Protein AF-A0A7S0I357-F1 (afdb_monomer)

Foldseek 3Di:
DDDDDDDDDDDDDDPPPPPVVPVVPPPPDDDDPDDDPVNVVVVVVPQDAAEAEFEEALQCQVVQVVVVVVCCVPDPGHYDHDYHNQHQVLRLQLCLADPVPPRHVPHPDGDAPAADAPVSLVSCVVVVHFDFADDDDFFDWFKFAQAPFVLDAQADELLVVLCVQQVVDFAQPDPRSCVRVVPTDGDRDTAAEEEEDDQHNLQQVSLVVSCVRHVPSHDQHHGSDTDTDPRHHYAHHQLSQLVVRVVDHNYMYIHTQVSNVVSVTHTHFYQDPVRDGHGSVRDPSVVVVVVVCVVDPLDDPGRRDDNNNRD

Sequence (311 aa):
GVVVTSENRRLAPSIMRKVATMWCLALFAASATGQTVEERVAALEVNEVRQLHGAGTTNPSKLFWELLGLMTARAKVPVHATYRAVGSSTGQKEFLGATTNGNKALNHFGSGDIPMTKERYDAVAAAGRTMVHVPFAVGGIGVFHSAPVGGATVDLTACVLAKIFSAQITMWDDAEIKALNTGLTLPSLAIKVVHRVKGSSSTAGFTAYMLATCPDSWTLGTGSKITWPDGTNEGQGSDGMSKFIEENEGAIGYIDAGHGHEHGLSEVALLNKDGKYLTTKTADIGAAATVALDQGNLIPTDPAADWSGVN

Organism: NCBI:txid33657

Solvent-accessible surface area (backbone atoms only — not comparable to full-atom values): 18171 Å² total; per-residue (Å²): 140,88,82,90,86,86,81,91,78,91,81,78,91,85,69,75,84,74,58,72,80,65,69,80,72,76,85,80,82,82,87,75,94,82,74,51,72,65,56,58,50,49,63,62,73,65,60,70,65,44,75,42,34,30,25,5,30,39,76,58,37,68,59,48,55,52,51,40,51,52,47,41,74,66,45,96,56,56,49,50,61,50,76,44,63,67,19,12,52,50,11,44,45,26,38,62,33,38,87,91,76,75,33,58,65,73,27,82,39,53,38,50,85,48,58,58,50,59,71,57,49,52,51,39,48,74,69,76,45,89,62,70,64,77,92,84,80,87,84,53,76,28,44,34,34,33,57,84,46,85,85,59,73,48,48,40,45,61,44,59,50,26,23,37,71,60,64,72,47,49,42,52,52,33,71,72,47,39,70,62,31,80,91,57,77,57,48,94,39,60,50,41,41,40,43,70,71,59,36,22,33,70,45,23,53,52,30,43,51,31,43,76,73,21,53,91,49,32,81,64,62,66,37,38,66,68,74,74,58,90,89,57,41,79,14,59,56,46,66,36,38,42,51,51,25,72,77,32,75,27,12,36,34,77,32,39,35,71,54,35,55,72,72,65,50,46,50,41,18,40,50,46,98,87,73,44,70,35,34,71,88,74,44,60,64,66,59,54,50,48,58,55,54,71,70,52,85,48,69,71,90,53,44,64,55,88,48,46,83,40,128

Structure (mmCIF, N/CA/C/O backbone):
data_AF-A0A7S0I357-F1
#
_entry.id   AF-A0A7S0I357-F1
#
loop_
_atom_site.group_PDB
_atom_site.id
_atom_site.type_symbol
_atom_site.label_atom_id
_atom_site.label_alt_id
_atom_site.label_comp_id
_atom_site.label_asym_id
_atom_site.label_entity_id
_atom_site.label_seq_id
_atom_site.pdbx_PDB_ins_code
_atom_site.Cartn_x
_atom_site.Cartn_y
_atom_site.Cartn_z
_atom_site.occupancy
_atom_site.B_iso_or_equiv
_atom_site.auth_seq_id
_atom_site.auth_comp_id
_atom_site.auth_asym_id
_atom_site.auth_atom_id
_atom_site.pdbx_PDB_model_num
ATOM 1 N N . GLY A 1 1 ? 18.231 -8.798 8.452 1.00 29.42 1 GLY A N 1
ATOM 2 C CA . GLY A 1 1 ? 19.597 -9.341 8.628 1.00 29.42 1 GLY A CA 1
ATOM 3 C C . GLY A 1 1 ? 20.377 -8.458 9.588 1.00 29.42 1 GLY A C 1
ATOM 4 O O . GLY A 1 1 ? 20.051 -7.283 9.667 1.00 29.42 1 GLY A O 1
ATOM 5 N N . VAL A 1 2 ? 21.357 -9.003 10.322 1.00 17.67 2 VAL A N 1
ATOM 6 C CA . VAL A 1 2 ? 22.228 -8.280 11.279 1.00 17.67 2 VAL A CA 1
ATOM 7 C C . VAL A 1 2 ? 23.673 -8.306 10.781 1.00 17.67 2 VAL A C 1
ATOM 9 O O . VAL A 1 2 ? 24.141 -9.352 10.339 1.00 17.67 2 VAL A O 1
ATOM 12 N N . VAL A 1 3 ? 24.384 -7.184 10.929 1.00 21.95 3 VAL A N 1
ATOM 13 C CA . VAL A 1 3 ? 25.853 -7.125 10.968 1.00 21.95 3 VAL A CA 1
ATOM 14 C C . VAL A 1 3 ? 26.262 -6.255 12.160 1.00 21.95 3 VAL A C 1
ATOM 16 O O . VAL A 1 3 ? 25.739 -5.161 12.352 1.00 21.95 3 VAL A O 1
ATOM 19 N N . VAL A 1 4 ? 27.170 -6.791 12.975 1.00 20.50 4 VAL A N 1
ATOM 20 C CA . VAL A 1 4 ? 27.777 -6.180 14.166 1.00 20.50 4 VAL A CA 1
ATOM 21 C C . VAL A 1 4 ? 28.864 -5.187 13.745 1.00 20.50 4 VAL A C 1
ATOM 23 O O . VAL A 1 4 ? 29.662 -5.495 12.863 1.00 20.50 4 VAL A O 1
ATOM 26 N N . THR A 1 5 ? 28.957 -4.035 14.413 1.00 23.34 5 THR A N 1
ATOM 27 C CA . THR A 1 5 ? 30.104 -3.117 14.291 1.00 23.34 5 THR A CA 1
ATOM 28 C C . THR A 1 5 ? 30.785 -2.937 15.644 1.00 23.34 5 THR A C 1
ATOM 30 O O . THR A 1 5 ? 30.123 -2.549 16.606 1.00 23.34 5 THR A O 1
ATOM 33 N N . SER A 1 6 ? 32.101 -3.148 15.712 1.00 23.98 6 SER A N 1
ATOM 34 C CA . SER A 1 6 ? 32.932 -2.745 16.852 1.00 23.98 6 SER A CA 1
ATOM 35 C C . SER A 1 6 ? 33.951 -1.671 16.449 1.00 23.98 6 SER A C 1
ATOM 37 O O . SER A 1 6 ? 34.781 -1.892 15.572 1.00 23.98 6 SER A O 1
ATOM 39 N N . GLU A 1 7 ? 33.848 -0.543 17.152 1.00 27.38 7 GLU A N 1
ATOM 40 C CA . GLU A 1 7 ? 34.874 0.426 17.576 1.00 27.38 7 GLU A CA 1
ATOM 41 C C . GLU A 1 7 ? 35.803 1.151 16.576 1.00 27.38 7 GLU A C 1
ATOM 43 O O . GLU A 1 7 ? 36.810 0.649 16.088 1.00 27.38 7 GLU A O 1
ATOM 48 N N . ASN A 1 8 ? 35.505 2.449 16.435 1.00 32.91 8 ASN A N 1
ATOM 49 C CA . ASN A 1 8 ? 36.373 3.613 16.675 1.00 32.91 8 ASN A CA 1
ATOM 50 C C . ASN A 1 8 ? 37.904 3.411 16.737 1.00 32.91 8 ASN A C 1
ATOM 52 O O . ASN A 1 8 ? 38.436 2.913 17.725 1.00 32.91 8 ASN A O 1
ATOM 56 N N . ARG A 1 9 ? 38.618 4.090 15.826 1.00 27.72 9 ARG A N 1
ATOM 57 C CA . ARG A 1 9 ? 39.795 4.919 16.160 1.00 27.72 9 ARG A CA 1
ATOM 58 C C . ARG A 1 9 ? 39.992 6.018 15.111 1.00 27.72 9 ARG A C 1
ATOM 60 O O . ARG A 1 9 ? 40.145 5.753 13.924 1.00 27.72 9 ARG A O 1
ATOM 67 N N . ARG A 1 10 ? 39.976 7.269 15.580 1.00 41.22 10 ARG A N 1
ATOM 68 C CA . ARG A 1 10 ? 40.294 8.482 14.811 1.00 41.22 10 ARG A CA 1
ATOM 69 C C . ARG A 1 10 ? 41.766 8.473 14.384 1.00 41.22 10 ARG A C 1
ATOM 71 O O . ARG A 1 10 ? 42.628 8.179 15.207 1.00 41.22 10 ARG A O 1
ATOM 78 N N . LEU A 1 11 ? 42.050 8.914 13.159 1.00 31.30 11 LEU A N 1
ATOM 79 C CA . LEU A 1 11 ? 43.379 9.370 12.733 1.00 31.30 11 LEU A CA 1
ATOM 80 C C . LEU A 1 11 ? 43.277 10.779 12.123 1.00 31.30 11 LEU A C 1
ATOM 82 O O . LEU A 1 11 ? 42.274 11.136 11.509 1.00 31.30 11 LEU A O 1
ATOM 86 N N . ALA A 1 12 ? 44.297 11.594 12.397 1.00 32.78 12 ALA A N 1
ATOM 87 C CA . ALA A 1 12 ? 44.310 13.051 12.269 1.00 32.78 12 ALA A CA 1
ATOM 88 C C . ALA A 1 12 ? 44.566 13.577 10.829 1.00 32.78 12 ALA A C 1
ATOM 90 O O . ALA A 1 12 ? 45.139 12.859 10.009 1.00 32.78 12 ALA A O 1
ATOM 91 N N . PRO A 1 13 ? 44.219 14.848 10.511 1.00 41.19 13 PRO A N 1
ATOM 92 C CA . PRO A 1 13 ? 44.090 15.345 9.129 1.00 41.19 13 PRO A CA 1
ATOM 93 C C . PRO A 1 13 ? 45.385 15.719 8.376 1.00 41.19 13 PRO A C 1
ATOM 95 O O . PRO A 1 13 ? 45.304 16.322 7.308 1.00 41.19 13 PRO A O 1
ATOM 98 N N . SER A 1 14 ? 46.589 15.422 8.873 1.00 36.94 14 SER A N 1
ATOM 99 C CA . SER A 1 14 ? 47.826 16.035 8.340 1.00 36.94 14 SER A CA 1
ATOM 100 C C . SER A 1 14 ? 48.659 15.187 7.363 1.00 36.94 14 SER A C 1
ATOM 102 O O . SER A 1 14 ? 49.710 15.648 6.924 1.00 36.94 14 SER A O 1
ATOM 104 N N . ILE A 1 15 ? 48.202 14.000 6.940 1.00 41.19 15 ILE A N 1
ATOM 105 C CA . ILE A 1 15 ? 48.975 13.114 6.031 1.00 41.19 15 ILE A CA 1
ATOM 106 C C . ILE A 1 15 ? 48.332 12.957 4.630 1.00 41.19 15 ILE A C 1
ATOM 108 O O . ILE A 1 15 ? 48.955 12.460 3.694 1.00 41.19 15 ILE A O 1
ATOM 112 N N . MET A 1 16 ? 47.124 13.487 4.407 1.00 35.75 16 MET A N 1
ATOM 113 C CA . MET A 1 16 ? 46.345 13.235 3.179 1.00 35.75 16 MET A CA 1
ATOM 114 C C . MET A 1 16 ? 46.688 14.100 1.953 1.00 35.75 16 MET A C 1
ATOM 116 O O . MET A 1 16 ? 46.121 13.885 0.887 1.00 35.75 16 MET A O 1
ATOM 120 N N . ARG A 1 17 ? 47.628 15.052 2.043 1.00 37.75 17 ARG A N 1
ATOM 121 C CA . ARG A 1 17 ? 47.936 15.976 0.925 1.00 37.75 17 ARG A CA 1
ATOM 122 C C . ARG A 1 17 ? 49.183 15.655 0.096 1.00 37.75 17 ARG A C 1
ATOM 124 O O . ARG A 1 17 ? 49.423 16.353 -0.880 1.00 37.75 17 ARG A O 1
ATOM 131 N N . LYS A 1 18 ? 49.964 14.619 0.430 1.00 33.50 18 LYS A N 1
ATOM 132 C CA . LYS A 1 18 ? 51.194 14.276 -0.325 1.00 33.50 18 LYS A CA 1
ATOM 133 C C . LYS A 1 18 ? 51.211 12.893 -0.985 1.00 33.50 18 LYS A C 1
ATOM 135 O O . LYS A 1 18 ? 52.142 12.607 -1.724 1.00 33.50 18 LYS A O 1
ATOM 140 N N . VAL A 1 19 ? 50.176 12.071 -0.800 1.00 34.53 19 VAL A N 1
ATOM 141 C CA . VAL A 1 19 ? 50.079 10.743 -1.448 1.00 34.53 19 VAL A CA 1
ATOM 142 C C . VAL A 1 19 ? 49.156 10.759 -2.678 1.00 34.53 19 VAL A C 1
ATOM 144 O O . VAL A 1 19 ? 49.358 9.983 -3.607 1.00 34.53 19 VAL A O 1
ATOM 147 N N . ALA A 1 20 ? 48.215 11.708 -2.762 1.00 33.28 20 ALA A N 1
ATOM 148 C CA . ALA A 1 20 ? 47.253 11.789 -3.866 1.00 33.28 20 ALA A CA 1
ATOM 149 C C . ALA A 1 20 ? 47.858 12.237 -5.215 1.00 33.28 20 ALA A C 1
ATOM 151 O O . ALA A 1 20 ? 47.302 11.926 -6.262 1.00 33.28 20 ALA A O 1
ATOM 152 N N . THR A 1 21 ? 49.009 12.917 -5.225 1.00 33.72 21 THR A N 1
ATOM 153 C CA . THR A 1 21 ? 49.605 13.437 -6.473 1.00 33.72 21 THR A CA 1
ATOM 154 C C . THR A 1 21 ? 50.612 12.478 -7.120 1.00 33.72 21 THR A C 1
ATOM 156 O O . THR A 1 21 ? 51.005 12.691 -8.260 1.00 33.72 21 THR A O 1
ATOM 159 N N . MET A 1 22 ? 51.019 11.401 -6.435 1.00 30.78 22 MET A N 1
ATOM 160 C CA . MET A 1 22 ? 52.060 10.480 -6.931 1.00 30.78 2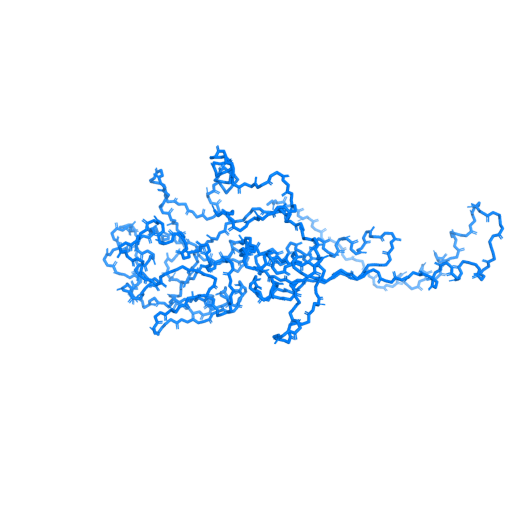2 MET A CA 1
ATOM 161 C C . MET A 1 22 ? 51.535 9.094 -7.335 1.00 30.78 22 MET A C 1
ATOM 163 O O . MET A 1 22 ? 52.292 8.288 -7.865 1.00 30.78 22 MET A O 1
ATOM 167 N N . TRP A 1 23 ? 50.238 8.831 -7.145 1.00 29.03 23 TRP A N 1
ATOM 168 C CA . TRP A 1 23 ? 49.580 7.575 -7.540 1.00 29.03 23 TRP A CA 1
ATOM 169 C C . TRP A 1 23 ? 48.703 7.686 -8.798 1.00 29.03 23 TRP A C 1
ATOM 171 O O . TRP A 1 23 ? 48.109 6.698 -9.211 1.00 29.03 23 TRP A O 1
ATOM 181 N N . CYS A 1 24 ? 48.687 8.846 -9.466 1.00 32.66 24 CYS A N 1
ATOM 182 C CA . CYS A 1 24 ? 48.122 8.981 -10.818 1.00 32.66 24 CYS A CA 1
ATOM 183 C C . CYS A 1 24 ? 49.160 8.811 -11.944 1.00 32.66 24 CYS A C 1
ATOM 185 O O . CYS A 1 24 ? 48.778 8.815 -13.109 1.00 32.66 24 CYS A O 1
ATOM 187 N N . LEU A 1 25 ? 50.453 8.633 -11.634 1.00 35.75 25 LEU A N 1
ATOM 188 C CA . LEU A 1 25 ? 51.513 8.507 -12.652 1.00 35.75 25 LEU A CA 1
ATOM 189 C C . LEU A 1 25 ? 52.187 7.125 -12.735 1.00 35.75 25 LEU A C 1
ATOM 191 O O . LEU A 1 25 ? 53.032 6.927 -13.600 1.00 35.75 25 LEU A O 1
ATOM 195 N N . ALA A 1 26 ? 51.820 6.157 -11.888 1.00 35.94 26 ALA A N 1
ATOM 196 C CA . ALA A 1 26 ? 52.542 4.881 -11.770 1.00 35.94 26 ALA A CA 1
ATOM 197 C C . ALA A 1 26 ? 51.712 3.626 -12.110 1.00 35.94 26 ALA A C 1
ATOM 199 O O . ALA A 1 26 ? 52.021 2.535 -11.646 1.00 35.94 26 ALA A O 1
ATOM 200 N N . LEU A 1 27 ? 50.683 3.757 -12.951 1.00 37.91 27 LEU A N 1
ATOM 201 C CA . LEU A 1 27 ? 50.032 2.618 -13.625 1.00 37.91 27 LEU A CA 1
ATOM 202 C C . LEU A 1 27 ? 49.997 2.819 -15.146 1.00 37.91 27 LEU A C 1
ATOM 204 O O . LEU A 1 27 ? 49.049 2.478 -15.844 1.00 37.91 27 LEU A O 1
ATOM 208 N N . PHE A 1 28 ? 51.094 3.380 -15.649 1.00 43.59 28 PHE A N 1
ATOM 209 C CA . PHE A 1 28 ? 51.441 3.496 -17.061 1.00 43.59 28 PHE A CA 1
ATOM 210 C C . PHE A 1 28 ? 52.766 2.782 -17.315 1.00 43.59 28 PHE A C 1
ATOM 212 O O . PHE A 1 28 ? 53.763 3.383 -17.694 1.00 43.59 28 PHE A O 1
ATOM 219 N N . ALA A 1 29 ? 52.806 1.484 -17.051 1.00 46.12 29 ALA A N 1
ATOM 220 C CA . ALA A 1 29 ? 53.901 0.647 -17.517 1.00 46.12 29 ALA A CA 1
ATOM 221 C C . ALA A 1 29 ? 53.497 -0.823 -17.423 1.00 46.12 29 ALA A C 1
ATOM 223 O O . ALA A 1 29 ? 53.855 -1.495 -16.464 1.00 46.12 29 ALA A O 1
ATOM 224 N N . ALA A 1 30 ? 52.726 -1.305 -18.400 1.00 38.31 30 ALA A N 1
ATOM 225 C CA . ALA A 1 30 ? 53.048 -2.540 -19.121 1.00 38.31 30 ALA A CA 1
ATOM 226 C C . ALA A 1 30 ? 51.947 -2.909 -20.132 1.00 38.31 30 ALA A C 1
ATOM 228 O O . ALA A 1 30 ? 50.778 -3.045 -19.788 1.00 38.31 30 ALA A O 1
ATOM 229 N N . SER A 1 31 ? 52.404 -3.098 -21.373 1.00 45.09 31 SER A N 1
ATOM 230 C CA . SER A 1 31 ? 51.795 -3.820 -22.499 1.00 45.09 31 SER A CA 1
ATOM 231 C C . SER A 1 31 ? 50.466 -3.327 -23.087 1.00 45.09 31 SER A C 1
ATOM 233 O O . SER A 1 31 ? 49.428 -3.960 -22.924 1.00 45.09 31 SER A O 1
ATOM 235 N N . ALA A 1 32 ? 50.557 -2.290 -23.922 1.00 42.72 32 ALA A N 1
ATOM 236 C CA . ALA A 1 32 ? 49.928 -2.273 -25.248 1.00 42.72 32 ALA A CA 1
ATOM 237 C C . ALA A 1 32 ? 50.754 -1.342 -26.155 1.00 42.72 32 ALA A C 1
ATOM 239 O O . ALA A 1 32 ? 50.601 -0.124 -26.145 1.00 42.72 32 ALA A O 1
ATOM 240 N N . THR A 1 33 ? 51.721 -1.910 -26.871 1.00 55.69 33 THR A N 1
ATOM 241 C CA . THR A 1 33 ? 52.518 -1.205 -27.881 1.00 55.69 33 THR A CA 1
ATOM 242 C C . THR A 1 33 ? 51.607 -0.721 -29.006 1.00 55.69 33 THR A C 1
ATOM 244 O O . THR A 1 33 ? 51.065 -1.550 -29.734 1.00 55.69 33 THR A O 1
ATOM 247 N N . GLY A 1 34 ? 51.459 0.598 -29.156 1.00 57.38 34 GLY A N 1
ATOM 248 C CA . GLY A 1 34 ? 50.928 1.197 -30.382 1.00 57.38 34 GLY A CA 1
ATOM 249 C C . GLY A 1 34 ? 49.924 2.333 -30.226 1.00 57.38 34 GLY A C 1
ATOM 250 O O . GLY A 1 34 ? 49.750 3.045 -31.204 1.00 57.38 34 GLY A O 1
ATOM 251 N N . GLN A 1 35 ? 49.301 2.542 -29.058 1.00 57.62 35 GLN A N 1
ATOM 252 C CA . GLN A 1 35 ? 48.275 3.586 -28.952 1.00 57.62 35 GLN A CA 1
ATOM 253 C C . GLN A 1 35 ? 48.829 4.956 -28.553 1.00 57.62 35 GLN A C 1
ATOM 255 O O . GLN A 1 35 ? 49.515 5.072 -27.531 1.00 57.62 35 GLN A O 1
ATOM 260 N N . THR A 1 36 ? 48.517 5.996 -29.330 1.00 79.69 36 THR A N 1
ATOM 261 C CA . THR A 1 36 ? 48.925 7.371 -29.004 1.00 79.69 36 THR A CA 1
ATOM 262 C C . THR A 1 36 ? 48.126 7.920 -27.817 1.00 79.69 36 THR A C 1
ATOM 264 O O . THR A 1 36 ? 47.085 7.385 -27.420 1.00 79.69 36 THR A O 1
ATOM 267 N N . VAL A 1 37 ? 48.616 8.998 -27.195 1.00 68.25 37 VAL A N 1
ATOM 268 C CA . VAL A 1 37 ? 47.866 9.686 -26.132 1.00 68.25 37 VAL A CA 1
ATOM 269 C C . VAL A 1 37 ? 46.533 10.199 -26.681 1.00 68.25 37 VAL A C 1
ATOM 271 O O . VAL A 1 37 ? 45.530 10.093 -25.981 1.00 68.25 37 VAL A O 1
ATOM 274 N N . GLU A 1 38 ? 46.493 10.648 -27.938 1.00 70.38 38 GLU A N 1
ATOM 275 C CA . GLU A 1 38 ? 45.264 11.060 -28.619 1.00 70.38 38 GLU A CA 1
ATOM 276 C C . GLU A 1 38 ? 44.270 9.904 -28.789 1.00 70.38 38 GLU A C 1
ATOM 278 O O . GLU A 1 38 ? 43.085 10.106 -28.564 1.00 70.38 38 GLU A O 1
ATOM 283 N N . GLU A 1 39 ? 44.710 8.680 -29.094 1.00 68.25 39 GLU A N 1
ATOM 284 C CA . GLU A 1 39 ? 43.811 7.516 -29.192 1.00 68.25 39 GLU A CA 1
ATOM 285 C C . GLU A 1 39 ? 43.240 7.100 -27.832 1.00 68.25 39 GLU A C 1
ATOM 287 O O . GLU A 1 39 ? 42.097 6.654 -27.732 1.00 68.25 39 GLU A O 1
ATOM 292 N N . ARG A 1 40 ? 44.011 7.289 -26.756 1.00 63.56 40 ARG A N 1
ATOM 293 C CA . ARG A 1 40 ? 43.552 7.027 -25.383 1.00 63.56 40 ARG A CA 1
ATOM 294 C C . ARG A 1 40 ? 42.618 8.124 -24.874 1.00 63.56 40 ARG A C 1
ATOM 296 O O . ARG A 1 40 ? 41.695 7.818 -24.126 1.00 63.56 40 ARG A O 1
ATOM 303 N N . VAL A 1 41 ? 42.822 9.372 -25.295 1.00 62.31 41 VAL A N 1
ATOM 304 C CA . VAL A 1 41 ? 41.890 10.485 -25.057 1.00 62.31 41 VAL A CA 1
ATOM 305 C C . VAL A 1 41 ? 40.611 10.291 -25.875 1.00 62.31 41 VAL A C 1
ATOM 307 O O . VAL A 1 41 ? 39.533 10.339 -25.296 1.00 62.31 41 VAL A O 1
ATOM 310 N N . ALA A 1 42 ? 40.701 9.920 -27.154 1.00 63.88 42 ALA A N 1
ATOM 311 C CA . ALA A 1 42 ? 39.549 9.599 -27.996 1.00 63.88 42 ALA A CA 1
ATOM 312 C C . ALA A 1 42 ? 38.735 8.414 -27.439 1.00 63.88 42 ALA A C 1
ATOM 314 O O . ALA A 1 42 ? 37.509 8.455 -27.415 1.00 63.88 42 ALA A O 1
ATOM 315 N N . ALA A 1 43 ? 39.390 7.380 -26.898 1.00 58.41 43 ALA A N 1
ATOM 316 C CA . ALA A 1 43 ? 38.711 6.270 -26.221 1.00 58.41 43 ALA A CA 1
ATOM 317 C C . ALA A 1 43 ? 37.980 6.689 -24.926 1.00 58.41 43 ALA A C 1
ATOM 319 O O . ALA A 1 43 ? 37.019 6.033 -24.521 1.00 58.41 43 ALA A O 1
ATOM 320 N N . LEU A 1 44 ? 38.414 7.774 -24.275 1.00 58.62 44 LEU A N 1
ATOM 321 C CA . LEU A 1 44 ? 37.725 8.370 -23.126 1.00 58.62 44 LEU A CA 1
ATOM 322 C C . LEU A 1 44 ? 36.599 9.325 -23.563 1.00 58.62 44 LEU A C 1
ATOM 324 O O . LEU A 1 44 ? 35.564 9.366 -22.899 1.00 58.62 44 LEU A O 1
ATOM 328 N N . GLU A 1 45 ? 36.767 10.032 -24.685 1.00 58.84 45 GLU A N 1
ATOM 329 C CA . GLU A 1 45 ? 35.785 10.952 -25.285 1.00 58.84 45 GLU A CA 1
ATOM 330 C C . GLU A 1 45 ? 34.579 10.233 -25.924 1.00 58.84 45 GLU A C 1
ATOM 332 O O . GLU A 1 45 ? 33.510 10.825 -26.056 1.00 58.84 45 GLU A O 1
ATOM 337 N N . VAL A 1 46 ? 34.704 8.942 -26.260 1.00 55.53 46 VAL A N 1
ATOM 338 C CA . VAL A 1 46 ? 33.647 8.125 -26.903 1.00 55.53 46 VAL A CA 1
ATOM 339 C C . VAL A 1 46 ? 32.727 7.406 -25.896 1.00 55.53 46 VAL A C 1
ATOM 341 O O . VAL A 1 46 ? 31.882 6.595 -26.275 1.00 55.53 46 VAL A O 1
ATOM 344 N N . ASN A 1 47 ? 32.807 7.697 -24.595 1.00 65.94 47 ASN A N 1
ATOM 345 C CA . ASN A 1 47 ? 31.882 7.080 -23.642 1.00 65.94 47 ASN A CA 1
ATOM 346 C C . ASN A 1 47 ? 30.531 7.806 -23.589 1.00 65.94 47 ASN A C 1
ATOM 348 O O . ASN A 1 47 ? 30.254 8.591 -22.682 1.00 65.94 47 ASN A O 1
ATOM 352 N N . GLU A 1 48 ? 29.662 7.497 -24.552 1.00 81.56 48 GLU A N 1
ATOM 353 C CA . GLU A 1 48 ? 28.240 7.831 -24.477 1.00 81.56 48 GLU A CA 1
ATOM 354 C C . GLU A 1 48 ? 27.661 7.324 -23.142 1.00 81.56 48 GLU A C 1
ATOM 356 O O . GLU A 1 48 ? 27.663 6.121 -22.862 1.00 81.56 48 GLU A O 1
ATOM 361 N N . VAL A 1 49 ? 27.175 8.245 -22.303 1.00 87.12 49 VAL A N 1
ATOM 362 C CA . VAL A 1 49 ? 26.567 7.890 -21.016 1.00 87.12 49 VAL A CA 1
ATOM 363 C C . VAL A 1 49 ? 25.264 7.145 -21.274 1.00 87.12 49 VAL A C 1
ATOM 365 O O . VAL A 1 49 ? 24.296 7.713 -21.783 1.00 87.12 49 VAL A O 1
ATOM 368 N N . ARG A 1 50 ? 25.219 5.873 -20.878 1.00 89.62 50 ARG A N 1
ATOM 369 C CA . ARG A 1 50 ? 24.028 5.033 -20.998 1.00 89.62 50 ARG A CA 1
ATOM 370 C C . ARG A 1 50 ? 22.986 5.482 -19.980 1.00 89.62 50 ARG A C 1
ATOM 372 O O . ARG A 1 50 ? 23.209 5.403 -18.774 1.00 89.62 50 ARG A O 1
ATOM 379 N N . GLN A 1 51 ? 21.849 5.956 -20.472 1.00 90.75 51 GLN A N 1
ATOM 380 C CA . GLN A 1 51 ? 20.749 6.428 -19.637 1.00 90.75 51 GLN A CA 1
ATOM 381 C C . GLN A 1 51 ? 19.830 5.265 -19.249 1.00 90.75 51 GLN A C 1
ATOM 383 O O . GLN A 1 51 ? 19.408 4.488 -20.104 1.00 90.75 51 GLN A O 1
ATOM 388 N N . LEU A 1 52 ? 19.466 5.161 -17.971 1.00 91.25 52 LEU A N 1
ATOM 389 C CA . LEU A 1 52 ? 18.496 4.188 -17.466 1.00 91.25 52 LEU A CA 1
ATOM 390 C C . LEU A 1 52 ? 17.508 4.865 -16.513 1.00 91.25 52 LEU A C 1
ATOM 392 O O . LEU A 1 52 ? 17.757 4.981 -15.318 1.00 91.25 52 LEU A O 1
ATOM 396 N N . HIS A 1 53 ? 16.365 5.306 -17.028 1.00 92.12 53 HIS A N 1
ATOM 397 C CA . HIS A 1 53 ? 15.364 6.004 -16.227 1.00 92.12 53 HIS A CA 1
ATOM 398 C C . HIS A 1 53 ? 14.153 5.122 -15.982 1.00 92.12 53 HIS A C 1
ATOM 400 O O . HIS A 1 53 ? 13.618 4.519 -16.911 1.00 92.12 53 HIS A O 1
ATOM 406 N N . GLY A 1 54 ? 13.698 5.077 -14.739 1.00 93.56 54 GLY A N 1
ATOM 407 C CA . GLY A 1 54 ? 12.461 4.412 -14.373 1.00 93.56 54 GLY A CA 1
ATOM 408 C C . GLY A 1 54 ? 11.608 5.241 -13.437 1.00 93.56 54 GLY A C 1
ATOM 409 O O . GLY A 1 54 ? 12.077 6.157 -12.755 1.00 93.56 54 GLY A O 1
ATOM 410 N N . ALA A 1 55 ? 10.332 4.892 -13.378 1.00 93.69 55 ALA A N 1
ATOM 411 C CA . ALA A 1 55 ? 9.430 5.435 -12.380 1.00 93.69 55 ALA A CA 1
ATOM 412 C C . ALA A 1 55 ? 8.319 4.441 -12.055 1.00 93.69 55 ALA A C 1
ATOM 414 O O . ALA A 1 55 ? 7.985 3.570 -12.863 1.00 93.69 55 ALA A O 1
ATOM 415 N N . GLY A 1 56 ? 7.717 4.571 -10.878 1.00 93.19 56 GLY A N 1
ATOM 416 C CA . GLY A 1 56 ? 6.700 3.611 -10.476 1.00 93.19 56 GLY A CA 1
ATOM 417 C C . GLY A 1 56 ? 6.309 3.646 -9.016 1.00 93.19 56 GLY A C 1
ATOM 418 O O . GLY A 1 56 ? 6.329 4.695 -8.364 1.00 93.19 56 GLY A O 1
ATOM 419 N N . THR A 1 57 ? 5.898 2.476 -8.532 1.00 93.38 57 THR A N 1
ATOM 420 C CA . THR A 1 57 ? 5.516 2.253 -7.138 1.00 93.38 57 THR A CA 1
ATOM 421 C C . THR A 1 57 ? 6.607 2.706 -6.162 1.00 93.38 57 THR A C 1
ATOM 423 O O . THR A 1 57 ? 7.806 2.667 -6.441 1.00 93.38 57 THR A O 1
ATOM 426 N N . THR A 1 58 ? 6.177 3.184 -5.002 1.00 92.69 58 THR A N 1
ATOM 427 C CA . THR A 1 58 ? 7.068 3.610 -3.922 1.00 92.69 58 THR A CA 1
ATOM 428 C C . THR A 1 58 ? 7.638 2.422 -3.149 1.00 92.69 58 THR A C 1
ATOM 430 O O . THR A 1 58 ? 8.725 2.559 -2.596 1.00 92.69 58 THR A O 1
ATOM 433 N N . ASN A 1 59 ? 6.978 1.260 -3.185 1.00 90.31 59 ASN A N 1
ATOM 434 C CA . ASN A 1 59 ? 7.357 0.055 -2.447 1.00 90.31 59 ASN A CA 1
ATOM 435 C C . ASN A 1 59 ? 8.840 -0.345 -2.637 1.00 90.31 59 ASN A C 1
ATOM 437 O O . ASN A 1 59 ? 9.608 -0.296 -1.676 1.00 90.31 59 ASN A O 1
ATOM 441 N N . PRO A 1 60 ? 9.322 -0.617 -3.863 1.00 90.56 60 PRO A N 1
ATOM 442 C CA . PRO A 1 60 ? 10.704 -1.008 -4.107 1.00 90.56 60 PRO A CA 1
ATOM 443 C C . PRO A 1 60 ? 11.666 0.183 -4.213 1.00 90.56 60 PRO A C 1
ATOM 445 O O . PRO A 1 60 ? 12.794 -0.011 -4.651 1.00 90.56 60 PRO A O 1
ATOM 448 N N . SER A 1 61 ? 11.259 1.422 -3.903 1.00 91.69 61 SER A N 1
ATOM 449 C CA . SER A 1 61 ? 12.076 2.613 -4.208 1.00 91.69 61 SER A CA 1
ATOM 450 C C . SER A 1 61 ? 13.475 2.560 -3.588 1.00 91.69 61 SER A C 1
ATOM 452 O O . SER A 1 61 ? 14.459 2.741 -4.300 1.00 91.69 61 SER A O 1
ATOM 454 N N . LYS A 1 62 ? 13.570 2.212 -2.301 1.00 89.12 62 LYS A N 1
ATOM 455 C CA . LYS A 1 62 ? 14.838 2.036 -1.580 1.00 89.12 62 LYS A CA 1
ATOM 456 C C . LYS A 1 62 ? 15.708 0.933 -2.192 1.00 89.12 62 LYS A C 1
ATOM 458 O O . LYS A 1 62 ? 16.902 1.137 -2.388 1.00 89.12 62 LYS A O 1
ATOM 463 N N . LEU A 1 63 ? 15.101 -0.199 -2.566 1.00 91.00 63 LEU A N 1
ATOM 464 C CA . LEU A 1 63 ? 15.795 -1.285 -3.264 1.00 91.00 63 LEU A CA 1
ATOM 465 C C . LEU A 1 63 ? 16.319 -0.821 -4.630 1.00 91.00 63 LEU A C 1
ATOM 467 O O . LEU A 1 63 ? 17.474 -1.074 -4.957 1.00 91.00 63 LEU A O 1
ATOM 471 N N . PHE A 1 64 ? 15.505 -0.111 -5.415 1.00 93.50 64 PHE A N 1
ATOM 472 C CA . PHE A 1 64 ? 15.933 0.439 -6.699 1.00 93.50 64 PHE A CA 1
ATOM 473 C C . PHE A 1 64 ? 17.078 1.432 -6.536 1.00 93.50 64 PHE A C 1
ATOM 475 O O . PHE A 1 64 ? 18.042 1.349 -7.285 1.00 93.50 64 PHE A O 1
ATOM 482 N N . TRP A 1 65 ? 17.011 2.359 -5.582 1.00 93.88 65 TRP A N 1
ATOM 483 C CA . TRP A 1 65 ? 18.083 3.335 -5.388 1.00 93.88 65 TRP A CA 1
ATOM 484 C C . TRP A 1 65 ? 19.406 2.669 -5.011 1.00 93.88 65 TRP A C 1
ATOM 486 O O . TRP A 1 65 ? 20.433 3.014 -5.596 1.00 93.88 65 TRP A O 1
ATOM 496 N N . GLU A 1 66 ? 19.376 1.663 -4.135 1.00 94.00 66 GLU A N 1
ATOM 497 C CA . GLU A 1 66 ? 20.565 0.877 -3.796 1.00 94.00 66 GLU A CA 1
ATOM 498 C C . GLU A 1 66 ? 21.096 0.108 -5.017 1.00 94.00 66 GLU A C 1
ATOM 500 O O . GLU A 1 66 ? 22.266 0.229 -5.380 1.00 94.00 66 GLU A O 1
ATOM 505 N N . LEU A 1 67 ? 20.234 -0.636 -5.719 1.00 93.62 67 LEU A N 1
ATOM 506 C CA . LEU A 1 67 ? 20.633 -1.437 -6.880 1.00 93.62 67 LEU A CA 1
ATOM 507 C C . LEU A 1 67 ? 21.166 -0.583 -8.032 1.00 93.62 67 LEU A C 1
ATOM 509 O O . LEU A 1 67 ? 22.177 -0.938 -8.636 1.00 93.62 67 LEU A O 1
ATOM 513 N N . LEU A 1 68 ? 20.515 0.537 -8.346 1.00 94.56 68 LEU A N 1
ATOM 514 C CA . LEU A 1 68 ? 20.951 1.445 -9.408 1.00 94.56 68 LEU A CA 1
ATOM 515 C C . LEU A 1 68 ? 22.236 2.184 -9.016 1.00 94.56 68 LEU A C 1
ATOM 517 O O . LEU A 1 68 ? 23.091 2.403 -9.877 1.00 94.56 68 LEU A O 1
ATOM 521 N N . GLY A 1 69 ? 22.415 2.507 -7.730 1.00 94.38 69 GLY A N 1
ATOM 522 C CA . GLY A 1 69 ? 23.667 3.038 -7.193 1.00 94.38 69 GLY A CA 1
ATOM 523 C C . GLY A 1 69 ? 24.820 2.045 -7.348 1.00 94.38 69 GLY A C 1
ATOM 524 O O . GLY A 1 69 ? 25.859 2.381 -7.921 1.00 94.38 69 GLY A O 1
ATOM 525 N N . LEU A 1 70 ? 24.613 0.792 -6.934 1.00 94.06 70 LEU A N 1
ATOM 526 C CA . LEU A 1 70 ? 25.585 -0.293 -7.097 1.00 94.06 70 LEU A CA 1
ATOM 527 C C . LEU A 1 70 ? 25.883 -0.591 -8.569 1.00 94.06 70 LEU A C 1
ATOM 529 O O . LEU A 1 70 ? 27.044 -0.786 -8.927 1.00 94.06 70 LEU A O 1
ATOM 533 N N . MET A 1 71 ? 24.860 -0.614 -9.426 1.00 92.31 71 MET A N 1
ATOM 534 C CA . MET A 1 71 ? 25.010 -0.806 -10.870 1.00 92.31 71 MET A CA 1
ATOM 535 C C . MET A 1 71 ? 25.875 0.301 -11.469 1.00 92.31 71 MET A C 1
ATOM 537 O O . MET A 1 71 ? 26.846 0.002 -12.157 1.00 92.31 71 MET A O 1
ATOM 541 N N . THR A 1 72 ? 25.562 1.562 -11.167 1.00 92.19 72 THR A N 1
ATOM 542 C CA . THR A 1 72 ? 26.302 2.725 -11.670 1.00 92.19 72 THR A CA 1
ATOM 543 C C . THR A 1 72 ? 27.756 2.703 -11.196 1.00 92.19 72 THR A C 1
ATOM 545 O O . THR A 1 72 ? 28.662 2.922 -11.993 1.00 92.19 72 THR A O 1
ATOM 548 N N . ALA A 1 73 ? 27.999 2.368 -9.926 1.00 91.94 73 ALA A N 1
ATOM 549 C CA . ALA A 1 73 ? 29.346 2.304 -9.358 1.00 91.94 73 ALA A CA 1
ATOM 550 C C . ALA A 1 73 ? 30.194 1.137 -9.900 1.00 91.94 73 ALA A C 1
ATOM 552 O O . ALA A 1 73 ? 31.421 1.218 -9.905 1.00 91.94 73 ALA A O 1
ATOM 553 N N . ARG A 1 74 ? 29.559 0.034 -10.321 1.00 93.06 74 ARG A N 1
ATOM 554 C CA . ARG A 1 74 ? 30.239 -1.183 -10.804 1.00 93.06 74 ARG A CA 1
ATOM 555 C C . ARG A 1 74 ? 30.264 -1.307 -12.326 1.00 93.06 74 ARG A C 1
ATOM 557 O O . ARG A 1 74 ? 30.917 -2.214 -12.847 1.00 93.06 74 ARG A O 1
ATOM 564 N N . ALA A 1 75 ? 29.548 -0.447 -13.042 1.00 89.00 75 ALA A N 1
ATOM 565 C CA . ALA A 1 75 ? 29.520 -0.469 -14.492 1.00 89.00 75 ALA A CA 1
ATOM 566 C C . ALA A 1 75 ? 30.911 -0.144 -15.054 1.00 89.00 75 ALA A C 1
ATOM 568 O O . ALA A 1 75 ? 31.574 0.802 -14.641 1.00 89.00 75 ALA A O 1
ATOM 569 N N . LYS A 1 76 ? 31.349 -0.936 -16.038 1.00 88.25 76 LYS A N 1
ATOM 570 C CA . LYS A 1 76 ? 32.591 -0.678 -16.788 1.00 88.25 76 LYS A CA 1
ATOM 571 C C . LYS A 1 76 ? 32.426 0.409 -17.858 1.00 88.25 76 LYS A C 1
ATOM 573 O O . LYS A 1 76 ? 33.396 0.770 -18.511 1.00 88.25 76 LYS A O 1
ATOM 578 N N . VAL A 1 77 ? 31.198 0.886 -18.048 1.00 87.25 77 VAL A N 1
ATOM 579 C CA . VAL A 1 77 ? 30.814 1.958 -18.969 1.00 87.25 77 VAL A CA 1
ATOM 580 C C . VAL A 1 77 ? 30.061 3.027 -18.179 1.00 87.25 77 VAL A C 1
ATOM 582 O O . VAL A 1 77 ? 29.413 2.675 -17.189 1.00 87.25 77 VAL A O 1
ATOM 585 N N . PRO A 1 78 ? 30.090 4.307 -18.581 1.00 88.00 78 PRO A N 1
ATOM 586 C CA . PRO A 1 78 ? 29.310 5.328 -17.895 1.00 88.00 78 PRO A CA 1
ATOM 587 C C . PRO A 1 78 ? 27.814 5.048 -17.998 1.00 88.00 78 PRO A C 1
ATOM 589 O O . PRO A 1 78 ? 27.248 4.980 -19.090 1.00 88.00 78 PRO A O 1
ATOM 592 N N . VAL A 1 79 ? 27.178 4.888 -16.842 1.00 91.06 79 VAL A N 1
ATOM 593 C CA . VAL A 1 79 ? 25.734 4.700 -16.702 1.00 91.06 79 VAL A CA 1
ATOM 594 C C . VAL A 1 79 ? 25.199 5.841 -15.852 1.00 91.06 79 VAL A C 1
ATOM 596 O O . VAL A 1 79 ? 25.769 6.166 -14.814 1.00 91.06 79 VAL A O 1
ATOM 599 N N . HIS A 1 80 ? 24.094 6.443 -16.274 1.00 90.88 80 HIS A N 1
ATOM 600 C CA . HIS A 1 80 ? 23.302 7.316 -15.423 1.00 90.88 80 HIS A CA 1
ATOM 601 C C . HIS A 1 80 ? 21.922 6.696 -15.247 1.00 90.88 80 HIS A C 1
ATOM 603 O O . HIS A 1 80 ? 21.111 6.663 -16.174 1.00 90.88 80 HIS A O 1
ATOM 609 N N . ALA A 1 81 ? 21.681 6.163 -14.051 1.00 93.19 81 ALA A N 1
ATOM 610 C CA . ALA A 1 81 ? 20.444 5.485 -13.721 1.00 93.19 81 ALA A CA 1
ATOM 611 C C . ALA A 1 81 ? 19.644 6.257 -12.668 1.00 93.19 81 ALA A C 1
ATOM 613 O O . ALA A 1 81 ? 20.196 6.696 -11.660 1.00 93.19 81 ALA A O 1
ATOM 614 N N . THR A 1 82 ? 18.336 6.405 -12.878 1.00 93.62 82 THR A N 1
ATOM 615 C CA . THR A 1 82 ? 17.444 7.082 -11.928 1.00 93.62 82 THR A CA 1
ATOM 616 C C . THR A 1 82 ? 16.134 6.326 -11.754 1.00 93.62 82 THR A C 1
ATOM 618 O O . THR A 1 82 ? 15.624 5.701 -12.685 1.00 93.62 82 THR A O 1
ATOM 621 N N . TYR A 1 83 ? 15.566 6.410 -10.549 1.00 95.44 83 TYR A N 1
ATOM 622 C CA . TYR A 1 83 ? 14.237 5.892 -10.247 1.00 95.44 83 TYR A CA 1
ATOM 623 C C . TYR A 1 83 ? 13.399 6.940 -9.520 1.00 95.44 83 TYR A C 1
ATOM 625 O O . TYR A 1 83 ? 13.797 7.436 -8.463 1.00 95.44 83 TYR A O 1
ATOM 633 N N . ARG A 1 84 ? 12.223 7.263 -10.067 1.00 94.06 84 ARG A N 1
ATOM 634 C CA . ARG A 1 84 ? 11.258 8.178 -9.445 1.00 94.06 84 ARG A CA 1
ATOM 635 C C . ARG A 1 84 ? 10.103 7.413 -8.800 1.00 94.06 84 ARG A C 1
ATOM 637 O O . ARG A 1 84 ? 9.303 6.761 -9.470 1.00 94.06 84 ARG A O 1
ATOM 644 N N . ALA A 1 85 ? 9.968 7.560 -7.489 1.00 93.38 85 ALA A N 1
ATOM 645 C CA . ALA A 1 85 ? 8.915 6.939 -6.693 1.00 93.38 85 ALA A CA 1
ATOM 646 C C . ALA A 1 85 ? 7.612 7.774 -6.746 1.00 93.38 85 ALA A C 1
ATOM 648 O O . ALA A 1 85 ? 7.294 8.540 -5.842 1.00 93.38 85 ALA A O 1
ATOM 649 N N . VAL A 1 86 ? 6.868 7.671 -7.852 1.00 91.00 86 VAL A N 1
ATOM 650 C CA . VAL A 1 86 ? 5.721 8.553 -8.188 1.00 91.00 86 VAL A CA 1
ATOM 651 C C . VAL A 1 86 ? 4.347 7.884 -8.070 1.00 91.00 86 VAL A C 1
ATOM 653 O O . VAL A 1 86 ? 3.317 8.510 -8.348 1.00 91.00 86 VAL A O 1
ATOM 656 N N . GLY A 1 87 ? 4.321 6.619 -7.655 1.00 90.81 87 GLY A N 1
ATOM 657 C CA . GLY A 1 87 ? 3.148 5.754 -7.701 1.00 90.81 87 GLY A CA 1
ATOM 658 C C . GLY A 1 87 ? 3.092 4.957 -9.005 1.00 90.81 87 GLY A C 1
ATOM 659 O O . GLY A 1 87 ? 3.450 5.447 -10.079 1.00 90.81 87 GLY A O 1
ATOM 660 N N . SER A 1 88 ? 2.624 3.714 -8.912 1.00 91.38 88 SER A N 1
ATOM 661 C CA . SER A 1 88 ? 2.627 2.756 -10.024 1.00 91.38 88 SER A CA 1
ATOM 662 C C . SER A 1 88 ? 1.814 3.229 -11.221 1.00 91.38 88 SER A C 1
ATOM 664 O O . SER A 1 88 ? 2.257 3.095 -12.356 1.00 91.38 88 SER A O 1
ATOM 666 N N . SER A 1 89 ? 0.660 3.861 -10.991 1.00 89.31 89 SER A N 1
ATOM 667 C CA . SER A 1 89 ? -0.160 4.392 -12.082 1.00 89.31 89 SER A CA 1
ATOM 668 C C . SER A 1 89 ? 0.559 5.472 -12.883 1.00 89.31 89 SER A C 1
ATOM 670 O O . SER A 1 89 ? 0.406 5.529 -14.100 1.00 89.31 89 SER A O 1
ATOM 672 N N . THR A 1 90 ? 1.328 6.334 -12.215 1.00 88.94 90 THR A N 1
ATOM 673 C CA . THR A 1 90 ? 2.130 7.364 -12.886 1.00 88.94 90 THR A CA 1
ATOM 674 C C . THR A 1 90 ? 3.274 6.713 -13.661 1.00 88.94 90 THR A C 1
ATOM 676 O O . THR A 1 90 ? 3.428 6.995 -14.844 1.00 88.94 90 THR A O 1
ATOM 679 N N . GLY A 1 91 ? 4.009 5.781 -13.043 1.00 90.25 91 GLY A N 1
ATOM 680 C CA . GLY A 1 91 ? 5.114 5.083 -13.707 1.00 90.25 91 GLY A CA 1
ATOM 681 C C . GLY A 1 91 ? 4.679 4.284 -14.935 1.00 90.25 91 GLY A C 1
ATOM 682 O O . GLY A 1 91 ? 5.312 4.379 -15.982 1.00 90.25 91 GLY A O 1
ATOM 683 N N . GLN A 1 92 ? 3.546 3.577 -14.848 1.00 88.56 92 GLN A N 1
ATOM 684 C CA . GLN A 1 92 ? 2.941 2.893 -15.991 1.00 88.56 92 GLN A CA 1
ATOM 685 C C . GLN A 1 92 ? 2.595 3.888 -17.115 1.00 88.56 92 GLN A C 1
ATOM 687 O O . GLN A 1 92 ? 2.962 3.652 -18.260 1.00 88.56 92 GLN A O 1
ATOM 692 N N . LYS A 1 93 ? 1.966 5.036 -16.817 1.00 86.38 93 LYS A N 1
ATOM 693 C CA . LYS A 1 93 ? 1.647 6.068 -17.830 1.00 86.38 93 LYS A CA 1
ATOM 694 C C . LYS A 1 93 ? 2.890 6.657 -18.506 1.00 86.38 93 LYS A C 1
ATOM 696 O O . LYS A 1 93 ? 2.881 6.872 -19.716 1.00 86.38 93 LYS A O 1
ATOM 701 N N . GLU A 1 94 ? 3.939 6.921 -17.737 1.00 88.06 94 GLU A N 1
ATOM 702 C CA . GLU A 1 94 ? 5.200 7.463 -18.252 1.00 88.06 94 GLU A CA 1
ATOM 703 C C . GLU A 1 94 ? 6.013 6.426 -19.045 1.00 88.06 94 GLU A C 1
ATOM 705 O O . GLU A 1 94 ? 6.729 6.804 -19.969 1.00 88.06 94 GLU A O 1
ATOM 710 N N . PHE A 1 95 ? 5.893 5.132 -18.725 1.00 88.56 95 PHE A N 1
ATOM 711 C CA . PHE A 1 95 ? 6.463 4.048 -19.532 1.00 88.56 95 PHE A CA 1
ATOM 712 C C . PHE A 1 95 ? 5.712 3.858 -20.857 1.00 88.56 95 PHE A C 1
ATOM 714 O O . PHE A 1 95 ? 6.335 3.642 -21.902 1.00 88.56 95 PHE A O 1
ATOM 721 N N . LEU A 1 96 ? 4.375 3.945 -20.829 1.00 85.56 96 LEU A N 1
ATOM 722 C CA . LEU A 1 96 ? 3.552 3.844 -22.035 1.00 85.56 96 LEU A CA 1
ATOM 723 C C . LEU A 1 96 ? 3.914 4.932 -23.037 1.00 85.56 96 LEU A C 1
ATOM 725 O O . LEU A 1 96 ? 4.151 4.614 -24.194 1.00 85.56 96 LEU A O 1
ATOM 729 N N . GLY A 1 97 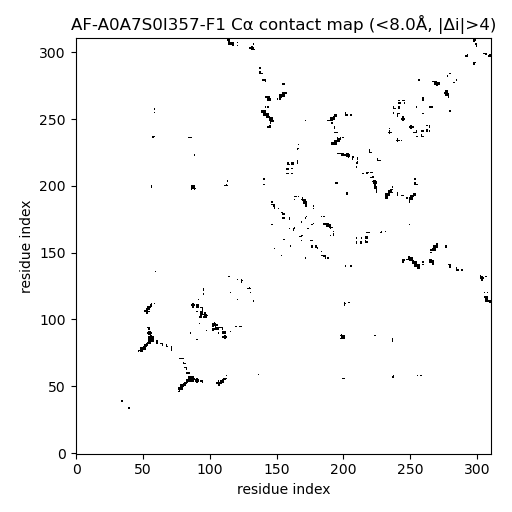? 3.988 6.187 -22.588 1.00 76.56 97 GLY A N 1
ATOM 730 C CA . GLY A 1 97 ? 4.145 7.328 -23.485 1.00 76.56 97 GLY A CA 1
ATOM 731 C C . GLY A 1 97 ? 2.947 7.439 -24.433 1.00 76.56 97 GLY A C 1
ATOM 732 O O . GLY A 1 97 ? 2.846 6.727 -25.423 1.00 76.56 97 GLY A O 1
ATOM 733 N N . ALA A 1 98 ? 2.016 8.341 -24.139 1.00 60.50 98 ALA A N 1
ATOM 734 C CA . ALA A 1 98 ? 0.844 8.562 -24.982 1.00 60.50 98 ALA A CA 1
ATOM 735 C C . ALA A 1 98 ? 0.897 9.981 -25.545 1.00 60.50 98 ALA A C 1
ATOM 737 O O . ALA A 1 98 ? 0.715 10.955 -24.805 1.00 60.50 98 ALA A O 1
ATOM 738 N N . THR A 1 99 ? 1.111 10.084 -26.859 1.00 52.69 99 THR A N 1
ATOM 739 C CA . THR A 1 99 ? 1.137 11.349 -27.613 1.00 52.69 99 THR A CA 1
ATOM 740 C C . THR A 1 99 ? -0.164 12.141 -27.469 1.00 52.69 99 THR A C 1
ATOM 742 O O . THR A 1 99 ? -0.130 13.367 -27.474 1.00 52.69 99 THR A O 1
ATOM 745 N N . THR A 1 100 ? -1.296 11.465 -27.258 1.00 49.62 100 THR A N 1
ATOM 746 C CA . THR A 1 100 ? -2.637 12.069 -27.183 1.00 49.62 100 THR A CA 1
ATOM 747 C C . THR A 1 100 ? -2.980 12.697 -25.831 1.00 49.62 100 THR A C 1
ATOM 749 O O . THR A 1 100 ? -3.891 13.515 -25.761 1.00 49.62 100 THR A O 1
ATOM 752 N N . ASN A 1 101 ? -2.263 12.345 -24.755 1.00 52.72 101 ASN A N 1
ATOM 753 C CA . ASN A 1 101 ? -2.603 12.760 -23.383 1.00 52.72 101 ASN A CA 1
ATOM 754 C C . ASN A 1 101 ? -1.465 13.557 -22.711 1.00 52.72 101 ASN A C 1
ATOM 756 O O . ASN A 1 101 ? -1.464 13.721 -21.493 1.00 52.72 101 ASN A O 1
ATOM 760 N N . GLY A 1 102 ? -0.460 13.992 -23.483 1.00 52.09 102 GLY A N 1
ATOM 761 C CA . GLY A 1 102 ? 0.707 14.735 -22.984 1.00 52.09 102 GLY A CA 1
ATOM 762 C C . GLY A 1 102 ? 1.733 13.897 -22.205 1.00 52.09 102 GLY A C 1
ATOM 763 O O . GLY A 1 102 ? 2.708 14.447 -21.692 1.00 52.09 102 GLY A O 1
ATOM 764 N N . ASN A 1 103 ? 1.556 12.574 -22.128 1.00 58.78 103 ASN A N 1
ATOM 765 C CA . ASN A 1 103 ? 2.496 11.681 -21.453 1.00 58.78 103 ASN A CA 1
ATOM 766 C C . ASN A 1 103 ? 3.715 11.458 -22.354 1.00 58.78 103 ASN A C 1
ATOM 768 O O . ASN A 1 103 ? 3.640 10.717 -23.334 1.00 58.78 103 ASN A O 1
ATOM 772 N N . LYS A 1 104 ? 4.848 12.077 -22.019 1.00 59.38 104 LYS A N 1
ATOM 773 C CA . LYS A 1 104 ? 6.128 11.787 -22.675 1.00 59.38 104 LYS A CA 1
ATOM 774 C C . LYS A 1 104 ? 6.639 10.422 -22.207 1.00 59.38 104 LYS A C 1
ATOM 776 O O . LYS A 1 104 ? 6.565 10.121 -21.017 1.00 59.38 104 LYS A O 1
ATOM 781 N N . ALA A 1 105 ? 7.169 9.618 -23.129 1.00 69.69 105 ALA A N 1
ATOM 782 C CA . ALA A 1 105 ? 7.940 8.429 -22.781 1.00 69.69 105 ALA A CA 1
ATOM 783 C C . ALA A 1 105 ? 9.254 8.882 -22.124 1.00 69.69 105 ALA A C 1
ATOM 785 O O . ALA A 1 105 ? 10.234 9.162 -22.808 1.00 69.69 105 ALA A O 1
ATOM 786 N N . LEU A 1 106 ? 9.234 9.064 -20.802 1.00 68.94 106 LEU A N 1
ATOM 787 C CA . LEU A 1 106 ? 10.385 9.546 -20.026 1.00 68.94 106 LEU A CA 1
ATOM 788 C C . LEU A 1 106 ? 11.197 8.403 -19.413 1.00 68.94 106 LEU A C 1
ATOM 790 O O . LEU A 1 106 ? 12.299 8.633 -18.921 1.00 68.94 106 LEU A O 1
ATOM 794 N N . ASN A 1 107 ? 10.641 7.190 -19.412 1.00 84.19 107 ASN A N 1
ATOM 795 C CA . ASN A 1 107 ? 11.191 6.059 -18.685 1.00 84.19 107 ASN A CA 1
ATOM 796 C C . ASN A 1 107 ? 11.472 4.887 -19.630 1.00 84.19 107 ASN A C 1
ATOM 798 O O . ASN A 1 107 ? 10.636 4.517 -20.453 1.00 84.19 107 ASN A O 1
ATOM 802 N N . HIS A 1 108 ? 12.621 4.252 -19.433 1.00 88.56 108 HIS A N 1
ATOM 803 C CA . HIS A 1 108 ? 12.976 2.969 -20.026 1.00 88.56 108 HIS A CA 1
ATOM 804 C C . HIS A 1 108 ? 12.244 1.804 -19.346 1.00 88.56 108 HIS A C 1
ATOM 806 O O . HIS A 1 108 ? 12.009 0.785 -19.987 1.00 88.56 108 HIS A O 1
ATOM 812 N N . PHE A 1 109 ? 11.848 1.950 -18.074 1.00 90.88 109 PHE A N 1
ATOM 813 C CA . PHE A 1 109 ? 11.057 0.947 -17.356 1.00 90.88 109 PHE A CA 1
ATOM 814 C C . PHE A 1 109 ? 10.006 1.572 -16.430 1.00 90.88 109 PHE A C 1
ATOM 816 O O . PHE A 1 109 ? 10.190 2.656 -15.874 1.00 90.88 109 PHE A O 1
ATOM 823 N N . GLY A 1 110 ? 8.887 0.871 -16.263 1.00 91.06 110 GLY A N 1
ATOM 824 C CA . GLY A 1 110 ? 7.871 1.166 -15.258 1.00 91.06 110 GLY A CA 1
ATOM 825 C C . GLY A 1 110 ? 7.915 0.128 -14.141 1.00 91.06 110 GLY A C 1
ATOM 826 O O . GLY A 1 110 ? 8.237 -1.028 -14.392 1.00 91.06 110 GLY A O 1
ATOM 827 N N . SER A 1 111 ? 7.578 0.526 -12.917 1.00 92.19 111 SER A N 1
ATOM 828 C CA . SER A 1 111 ? 7.446 -0.405 -11.790 1.00 92.19 111 SER A CA 1
ATOM 829 C C . SER A 1 111 ? 6.065 -0.301 -11.140 1.00 92.19 111 SER A C 1
ATOM 831 O O . SER A 1 111 ? 5.544 0.795 -10.903 1.00 92.19 111 SER A O 1
ATOM 833 N N . GLY A 1 112 ? 5.462 -1.446 -10.837 1.00 89.75 112 GLY A N 1
ATOM 834 C CA . GLY A 1 112 ? 4.186 -1.558 -10.143 1.00 89.75 112 GLY A CA 1
ATOM 835 C C . GLY A 1 112 ? 4.106 -2.876 -9.387 1.00 89.75 112 GLY A C 1
ATOM 836 O O . GLY A 1 112 ? 4.659 -3.868 -9.843 1.00 89.75 112 GLY A O 1
ATOM 837 N N . ASP A 1 113 ? 3.398 -2.877 -8.258 1.00 86.56 113 ASP A N 1
ATOM 838 C CA . ASP A 1 113 ? 3.098 -4.110 -7.507 1.00 86.56 113 ASP A CA 1
ATOM 839 C C . ASP A 1 113 ? 1.879 -4.856 -8.086 1.00 86.56 113 ASP A C 1
ATOM 841 O O . ASP A 1 113 ? 1.533 -5.931 -7.623 1.00 86.56 113 ASP A O 1
ATOM 845 N N . ILE A 1 114 ? 1.229 -4.271 -9.100 1.00 80.44 114 ILE A N 1
ATOM 846 C CA . ILE A 1 114 ? 0.228 -4.930 -9.944 1.00 80.44 114 ILE A CA 1
ATOM 847 C C . ILE A 1 114 ? 0.682 -4.809 -11.402 1.00 80.44 114 ILE A C 1
ATOM 849 O O . ILE A 1 114 ? 1.302 -3.787 -11.752 1.00 80.44 114 ILE A O 1
ATOM 853 N N . PRO A 1 115 ? 0.383 -5.804 -12.253 1.00 82.94 115 PRO A N 1
ATOM 854 C CA . PRO A 1 115 ? 0.699 -5.743 -13.674 1.00 82.94 115 PRO A CA 1
ATOM 855 C C . PRO A 1 115 ? 0.004 -4.562 -14.366 1.00 82.94 115 PRO A C 1
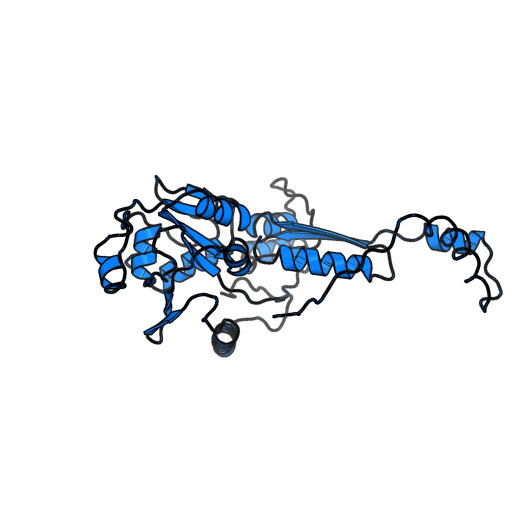ATOM 857 O O . PRO A 1 115 ? -0.845 -3.856 -13.805 1.00 82.94 115 PRO A O 1
ATOM 860 N N . MET A 1 116 ? 0.396 -4.300 -15.611 1.00 85.69 116 MET A N 1
ATOM 861 C CA . MET A 1 116 ? -0.366 -3.388 -16.460 1.00 85.69 116 MET A CA 1
ATOM 862 C C . MET A 1 116 ? -1.758 -3.949 -16.746 1.00 85.69 116 MET A C 1
ATOM 864 O O . MET A 1 116 ? -1.935 -5.155 -16.864 1.00 85.69 116 MET A O 1
ATOM 868 N N . THR A 1 117 ? -2.744 -3.063 -16.904 1.00 87.69 117 THR A N 1
ATOM 869 C CA . THR A 1 117 ? -4.062 -3.479 -17.397 1.00 87.69 117 THR A CA 1
ATOM 870 C C . THR A 1 117 ? -3.964 -3.925 -18.853 1.00 87.69 117 THR A C 1
ATOM 872 O O . THR A 1 117 ? -3.054 -3.499 -19.576 1.00 87.69 117 THR A O 1
ATOM 875 N N . LYS A 1 118 ? -4.931 -4.729 -19.300 1.00 90.19 118 LYS A N 1
ATOM 876 C CA . LYS A 1 118 ? -4.988 -5.215 -20.679 1.00 90.19 118 LYS A CA 1
ATOM 877 C C . LYS A 1 118 ? -4.939 -4.070 -21.690 1.00 90.19 118 LYS A C 1
ATOM 879 O O . LYS A 1 118 ? -4.179 -4.112 -22.649 1.00 90.19 118 LYS A O 1
ATOM 884 N N . GLU A 1 119 ? -5.674 -2.995 -21.426 1.00 89.75 119 GLU A N 1
ATOM 885 C CA . GLU A 1 119 ? -5.725 -1.825 -22.306 1.00 89.75 119 GLU A CA 1
ATOM 886 C C . GLU A 1 119 ? -4.350 -1.160 -22.444 1.00 89.75 119 GLU A C 1
ATOM 888 O O . GLU A 1 119 ? -3.993 -0.664 -23.511 1.00 89.75 119 GLU A O 1
ATOM 893 N N . ARG A 1 120 ? -3.559 -1.143 -21.363 1.00 86.75 120 ARG A N 1
ATOM 894 C CA . ARG A 1 120 ? -2.198 -0.592 -21.375 1.00 86.75 120 ARG A CA 1
ATOM 895 C C . ARG A 1 120 ? -1.237 -1.508 -22.122 1.00 86.75 120 ARG A C 1
ATOM 897 O O . ARG A 1 120 ? -0.420 -1.002 -22.883 1.00 86.75 120 ARG A O 1
ATOM 904 N N . TYR A 1 121 ? -1.348 -2.820 -21.930 1.00 89.12 121 TYR A N 1
ATOM 905 C CA . TYR A 1 121 ? -0.563 -3.804 -22.673 1.00 89.12 121 TYR A CA 1
ATOM 906 C C . TYR A 1 121 ? -0.836 -3.714 -24.183 1.00 89.12 121 TYR A C 1
ATOM 908 O O . TYR A 1 121 ? 0.093 -3.519 -24.969 1.00 89.12 121 TYR A O 1
ATOM 916 N N . ASP A 1 122 ? -2.112 -3.735 -24.576 1.00 90.00 122 ASP A N 1
ATOM 917 C CA . ASP A 1 122 ? -2.537 -3.629 -25.975 1.00 90.00 122 ASP A CA 1
ATOM 918 C C . ASP A 1 122 ? -2.063 -2.304 -26.602 1.00 90.00 122 ASP A C 1
ATOM 920 O O . ASP A 1 122 ? -1.648 -2.276 -27.760 1.00 90.00 122 ASP A O 1
ATOM 924 N N . ALA A 1 123 ? -2.036 -1.208 -25.832 1.00 87.06 123 ALA A N 1
ATOM 925 C CA . ALA A 1 123 ? -1.502 0.073 -26.294 1.00 87.06 123 ALA A CA 1
ATOM 926 C C . ALA A 1 123 ? 0.014 0.041 -26.573 1.00 87.06 123 ALA A C 1
ATOM 928 O O . ALA A 1 123 ? 0.464 0.677 -27.527 1.00 87.06 123 ALA A O 1
ATOM 929 N N . VAL A 1 124 ? 0.810 -0.696 -25.783 1.00 85.62 124 VAL A N 1
ATOM 930 C CA . VAL A 1 124 ? 2.247 -0.898 -26.067 1.00 85.62 124 VAL A CA 1
ATOM 931 C C . VAL A 1 124 ? 2.418 -1.652 -27.383 1.00 85.62 124 VAL A C 1
ATOM 933 O O . VAL A 1 124 ? 3.179 -1.209 -28.246 1.00 85.62 124 VAL A O 1
ATOM 936 N N . ALA A 1 125 ? 1.677 -2.750 -27.550 1.00 86.69 125 ALA A N 1
ATOM 937 C CA . ALA A 1 125 ? 1.733 -3.576 -28.750 1.00 86.69 125 ALA A CA 1
ATOM 938 C C . ALA A 1 125 ? 1.293 -2.794 -30.001 1.00 86.69 125 ALA A C 1
ATOM 940 O O . ALA A 1 125 ? 1.978 -2.821 -31.024 1.00 86.69 125 ALA A O 1
ATOM 941 N N . ALA A 1 126 ? 0.204 -2.023 -29.908 1.00 87.44 126 ALA A N 1
ATOM 942 C CA . ALA A 1 126 ? -0.296 -1.176 -30.992 1.00 87.44 126 ALA A CA 1
ATOM 943 C C . ALA A 1 126 ? 0.694 -0.069 -31.399 1.00 87.44 126 ALA A C 1
ATOM 945 O O . ALA A 1 126 ? 0.712 0.349 -32.555 1.00 87.44 126 ALA A O 1
ATOM 946 N N . ALA A 1 127 ? 1.550 0.379 -30.476 1.00 84.31 127 ALA A N 1
ATOM 947 C CA . ALA A 1 127 ? 2.641 1.310 -30.758 1.00 84.31 127 ALA A CA 1
ATOM 948 C C . ALA A 1 127 ? 3.884 0.634 -31.380 1.00 84.31 127 ALA A C 1
ATOM 950 O O . ALA A 1 127 ? 4.925 1.280 -31.512 1.00 84.31 127 ALA A O 1
ATOM 951 N N . GLY A 1 128 ? 3.811 -0.657 -31.731 1.00 85.69 128 GLY A N 1
ATOM 952 C CA . GLY A 1 128 ? 4.924 -1.423 -32.300 1.00 85.69 128 GLY A CA 1
ATOM 953 C C . GLY A 1 128 ? 6.058 -1.689 -31.307 1.00 85.69 128 GLY A C 1
ATOM 954 O O . GLY A 1 128 ? 7.185 -1.960 -31.719 1.00 85.69 128 GLY A O 1
ATOM 955 N N . ARG A 1 129 ? 5.787 -1.573 -30.001 1.00 86.56 129 ARG A N 1
ATOM 956 C CA . ARG A 1 129 ? 6.758 -1.820 -28.932 1.00 86.56 129 ARG A CA 1
ATOM 957 C C . ARG A 1 129 ? 6.527 -3.201 -28.329 1.00 86.56 129 ARG A C 1
ATOM 959 O O . ARG A 1 129 ? 5.396 -3.662 -28.214 1.00 86.56 129 ARG A O 1
ATOM 966 N N . THR A 1 130 ? 7.605 -3.814 -27.856 1.00 86.12 130 THR A N 1
ATOM 967 C CA . THR A 1 130 ? 7.546 -5.003 -27.000 1.00 86.12 130 THR A CA 1
ATOM 968 C C . THR A 1 130 ? 7.883 -4.584 -25.574 1.00 86.12 130 THR A C 1
ATOM 970 O O . THR A 1 130 ? 8.863 -3.873 -25.344 1.00 86.12 130 THR A O 1
ATOM 973 N N . MET A 1 131 ? 7.067 -5.010 -24.614 1.00 87.38 131 MET A N 1
ATOM 974 C CA . MET A 1 131 ? 7.340 -4.879 -23.184 1.00 87.38 131 MET A CA 1
ATOM 975 C C . MET A 1 131 ? 7.548 -6.271 -22.607 1.00 87.38 131 MET A C 1
ATOM 977 O O . MET A 1 131 ? 6.880 -7.211 -23.021 1.00 87.38 131 MET A O 1
ATOM 981 N N . VAL A 1 132 ? 8.444 -6.369 -21.630 1.00 90.62 132 VAL A N 1
ATOM 982 C CA . VAL A 1 132 ? 8.592 -7.555 -20.792 1.00 90.62 132 VAL A CA 1
ATOM 983 C C . VAL A 1 132 ? 8.223 -7.215 -19.354 1.00 90.62 132 VAL A C 1
ATOM 985 O O . VAL A 1 132 ? 8.576 -6.143 -18.857 1.00 90.62 132 VAL A O 1
ATOM 988 N N . HIS A 1 133 ? 7.528 -8.126 -18.686 1.00 89.50 133 HIS A N 1
ATOM 989 C CA . HIS A 1 133 ? 7.300 -8.082 -17.250 1.00 89.50 133 HIS A CA 1
ATOM 990 C C . HIS A 1 133 ? 8.367 -8.922 -16.549 1.00 89.50 133 HIS A C 1
ATOM 992 O O . HIS A 1 133 ? 8.647 -10.054 -16.940 1.00 89.50 133 HIS A O 1
ATOM 998 N N . VAL A 1 134 ? 8.984 -8.351 -15.516 1.00 90.06 134 VAL A N 1
ATOM 999 C CA . VAL A 1 134 ? 10.054 -9.004 -14.755 1.00 90.06 134 VAL A CA 1
ATOM 1000 C C . VAL A 1 134 ? 9.733 -8.895 -13.265 1.00 90.06 134 VAL A C 1
ATOM 1002 O O . VAL A 1 134 ? 9.953 -7.833 -12.676 1.00 90.06 134 VAL A O 1
ATOM 1005 N N . PRO A 1 135 ? 9.214 -9.962 -12.632 1.00 87.69 135 PRO A N 1
ATOM 1006 C CA . PRO A 1 135 ? 9.153 -10.055 -11.179 1.00 87.69 135 PRO A CA 1
ATOM 1007 C C . PRO A 1 135 ? 10.566 -10.001 -10.605 1.00 87.69 135 PRO A C 1
ATOM 1009 O O . PRO A 1 135 ? 11.451 -10.719 -11.065 1.00 87.69 135 PRO A O 1
ATOM 1012 N N . PHE A 1 136 ? 10.789 -9.151 -9.606 1.00 87.06 136 PHE A N 1
ATOM 1013 C CA . PHE A 1 136 ? 12.126 -8.961 -9.029 1.00 87.06 136 PHE A CA 1
ATOM 1014 C C . PHE A 1 136 ? 12.149 -9.014 -7.498 1.00 87.06 136 PHE A C 1
ATOM 1016 O O . PHE A 1 136 ? 13.210 -9.229 -6.917 1.00 87.06 136 PHE A O 1
ATOM 1023 N N . ALA A 1 137 ? 11.009 -8.812 -6.836 1.00 86.44 137 ALA A N 1
ATOM 1024 C CA . ALA A 1 137 ? 10.885 -8.886 -5.388 1.00 86.44 137 ALA A CA 1
ATOM 1025 C C . ALA A 1 137 ? 9.447 -9.230 -4.988 1.00 86.44 137 ALA A C 1
ATOM 1027 O O . ALA A 1 137 ? 8.500 -8.879 -5.691 1.00 86.44 137 ALA A O 1
ATOM 1028 N N . VAL A 1 138 ? 9.306 -9.870 -3.829 1.00 87.00 138 VAL A N 1
ATOM 1029 C CA . VAL A 1 138 ? 8.029 -10.065 -3.136 1.00 87.00 138 VAL A CA 1
ATOM 1030 C C . VAL A 1 138 ? 8.094 -9.276 -1.832 1.00 87.00 138 VAL A C 1
ATOM 1032 O O . VAL A 1 138 ? 9.100 -9.328 -1.124 1.00 87.00 138 VAL A O 1
ATOM 1035 N N . GLY A 1 139 ? 7.033 -8.536 -1.517 1.00 88.44 139 GLY A N 1
ATOM 1036 C CA . GLY A 1 139 ? 6.927 -7.749 -0.291 1.00 88.44 139 GLY A CA 1
ATOM 1037 C C . GLY A 1 139 ? 5.504 -7.759 0.255 1.00 88.44 139 GLY A C 1
ATOM 1038 O O . GLY A 1 139 ? 4.548 -7.953 -0.491 1.00 88.44 139 GLY A O 1
ATOM 1039 N N . GLY A 1 140 ? 5.374 -7.558 1.564 1.00 91.94 140 GLY A N 1
ATOM 1040 C CA . GLY A 1 140 ? 4.079 -7.447 2.232 1.00 91.94 140 GLY A CA 1
ATOM 1041 C C . GLY A 1 140 ? 3.565 -6.008 2.260 1.00 91.94 140 GLY A C 1
ATOM 1042 O O . GLY A 1 140 ? 4.347 -5.064 2.393 1.00 91.94 140 GLY A O 1
ATOM 1043 N N . ILE A 1 141 ? 2.245 -5.851 2.195 1.00 95.31 141 ILE A N 1
ATOM 1044 C CA . ILE A 1 141 ? 1.552 -4.612 2.563 1.00 95.31 141 ILE A CA 1
ATOM 1045 C C . ILE A 1 141 ? 1.063 -4.804 3.999 1.00 95.31 141 ILE A C 1
ATOM 1047 O O . ILE A 1 141 ? 0.237 -5.677 4.256 1.00 95.31 141 ILE A O 1
ATOM 1051 N N . GLY A 1 142 ? 1.608 -4.018 4.922 1.00 97.12 142 GLY A N 1
ATOM 1052 C CA . GLY A 1 142 ? 1.192 -3.997 6.321 1.00 97.12 142 GLY A CA 1
ATOM 1053 C C . GLY A 1 142 ? 0.151 -2.913 6.576 1.00 97.12 142 GLY A C 1
ATOM 1054 O O . GLY A 1 142 ? -0.018 -1.986 5.778 1.00 97.12 142 GLY A O 1
ATOM 1055 N N . VAL A 1 143 ? -0.535 -3.012 7.712 1.00 98.62 143 VAL A N 1
ATOM 1056 C CA . VAL A 1 143 ? -1.428 -1.961 8.209 1.00 98.62 143 VAL A CA 1
ATOM 1057 C C . VAL A 1 143 ? -0.845 -1.420 9.501 1.00 98.62 143 VAL A C 1
ATOM 1059 O O . VAL A 1 143 ? -0.729 -2.126 10.499 1.00 98.62 143 VAL A O 1
ATOM 1062 N N . PHE A 1 144 ? -0.454 -0.157 9.457 1.00 98.69 144 PHE A N 1
ATOM 1063 C CA . PHE A 1 144 ? 0.263 0.513 10.527 1.00 98.69 144 PHE A CA 1
ATOM 1064 C C . PHE A 1 144 ? -0.639 1.519 11.229 1.00 98.69 144 PHE A C 1
ATOM 1066 O O . PHE A 1 144 ? -1.587 2.031 10.631 1.00 98.69 144 PHE A O 1
ATOM 1073 N N . HIS A 1 145 ? -0.342 1.803 12.493 1.00 98.75 145 HIS A N 1
ATOM 1074 C CA . HIS A 1 145 ? -1.085 2.746 13.313 1.00 98.75 145 HIS A CA 1
ATOM 1075 C C . HIS A 1 145 ? -0.201 3.478 14.328 1.00 98.75 145 HIS A C 1
ATOM 1077 O O . HIS A 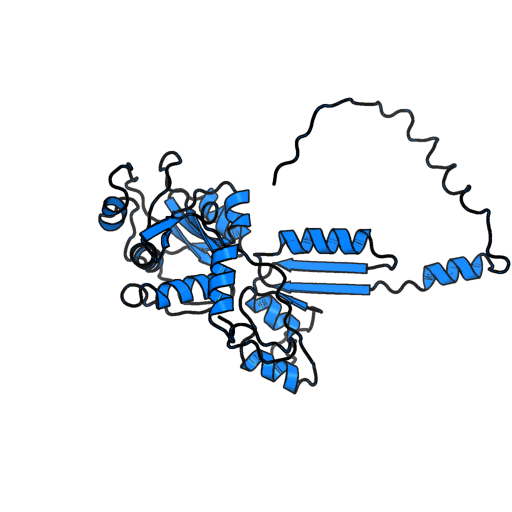1 145 ? 0.922 3.072 14.629 1.00 98.75 145 HIS A O 1
ATOM 1083 N N . SER A 1 146 ? -0.763 4.545 14.892 1.00 98.31 146 SER A N 1
ATOM 1084 C CA . SER A 1 146 ? -0.189 5.351 15.980 1.00 98.31 146 SER A CA 1
ATOM 1085 C C . SER A 1 146 ? -1.127 5.449 17.189 1.00 98.31 146 SER A C 1
ATOM 1087 O O . SER A 1 146 ? -1.053 6.383 17.986 1.00 98.31 146 SER A O 1
ATOM 1089 N N . ALA A 1 147 ? -2.055 4.497 17.327 1.00 97.88 147 ALA A N 1
ATOM 1090 C CA . ALA A 1 147 ? -2.869 4.363 18.533 1.00 97.88 147 ALA A CA 1
ATOM 1091 C C . ALA A 1 147 ? -1.981 4.148 19.779 1.00 97.88 147 ALA A C 1
ATOM 1093 O O . ALA A 1 147 ? -1.114 3.268 19.745 1.00 97.88 147 ALA A O 1
ATOM 1094 N N . PRO A 1 148 ? -2.198 4.884 20.885 1.00 96.69 148 PRO A N 1
ATOM 1095 C CA . PRO A 1 148 ? -1.386 4.776 22.097 1.00 96.69 148 PRO A CA 1
ATOM 1096 C C . PRO A 1 148 ? -1.743 3.519 22.911 1.00 96.69 148 PRO A C 1
ATOM 1098 O O . PRO A 1 148 ? -2.378 3.589 23.958 1.00 96.69 148 PRO A O 1
ATOM 1101 N N . VAL A 1 149 ? -1.317 2.349 22.427 1.00 95.62 149 VAL A N 1
ATOM 1102 C CA . VAL A 1 149 ? -1.582 1.026 23.036 1.00 95.62 149 VAL A CA 1
ATOM 1103 C C . VAL A 1 149 ? -0.386 0.462 23.817 1.00 95.62 149 VAL A C 1
ATOM 1105 O O . VAL A 1 149 ? -0.301 -0.735 24.077 1.00 95.62 149 VAL A O 1
ATOM 1108 N N . GLY A 1 150 ? 0.585 1.310 24.171 1.00 90.38 150 GLY A N 1
ATOM 1109 C CA . GLY A 1 150 ? 1.729 0.920 25.008 1.00 90.38 150 GLY A CA 1
ATOM 1110 C C . GLY A 1 150 ? 2.668 -0.117 24.376 1.00 90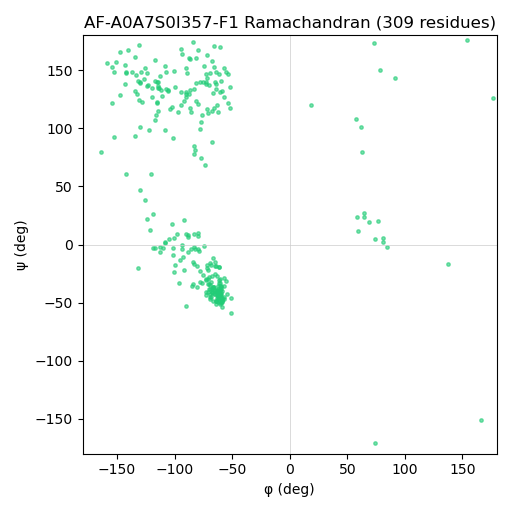.38 150 GLY A C 1
ATOM 1111 O O . GLY A 1 150 ? 3.306 -0.877 25.098 1.00 90.38 150 GLY A O 1
ATOM 1112 N N . GLY A 1 151 ? 2.739 -0.173 23.042 1.00 88.31 151 GLY A N 1
ATOM 1113 C CA . GLY A 1 151 ? 3.572 -1.131 22.304 1.00 88.31 151 GLY A CA 1
ATOM 1114 C C . GLY A 1 151 ? 2.961 -2.527 22.152 1.00 88.31 151 GLY A C 1
ATOM 1115 O O . GLY A 1 151 ? 3.596 -3.402 21.562 1.00 88.31 151 GLY A O 1
ATOM 1116 N N . ALA A 1 152 ? 1.742 -2.748 22.651 1.00 93.44 152 ALA A N 1
ATOM 1117 C CA . ALA A 1 152 ? 0.990 -3.954 22.343 1.00 93.44 152 ALA A CA 1
ATOM 1118 C C . ALA A 1 152 ? 0.613 -4.001 20.854 1.00 93.44 152 ALA A C 1
ATOM 1120 O O . ALA A 1 152 ? 0.458 -2.973 20.195 1.00 93.44 152 ALA A O 1
ATOM 1121 N N . THR A 1 153 ? 0.448 -5.210 20.329 1.00 95.94 153 THR A N 1
ATOM 1122 C CA . THR A 1 153 ? -0.096 -5.427 18.986 1.00 95.94 153 THR A CA 1
ATOM 1123 C C . THR A 1 153 ? -1.618 -5.386 19.054 1.00 95.94 153 THR A C 1
ATOM 1125 O O . THR A 1 153 ? -2.199 -5.983 19.958 1.00 95.94 153 THR A O 1
ATOM 1128 N N . VAL A 1 154 ? -2.252 -4.666 18.126 1.00 98.38 154 VAL A N 1
ATOM 1129 C CA . VAL A 1 154 ? -3.712 -4.673 17.977 1.00 98.38 154 VAL A CA 1
ATOM 1130 C C . VAL A 1 154 ? -4.097 -5.741 16.964 1.00 98.38 154 VAL A C 1
ATOM 1132 O O . VAL A 1 154 ? -3.652 -5.695 15.817 1.00 98.38 154 VAL A O 1
ATOM 1135 N N . ASP A 1 155 ? -4.950 -6.666 17.375 1.00 98.69 155 ASP A N 1
ATOM 1136 C CA . ASP A 1 155 ? -5.486 -7.725 16.531 1.00 98.69 155 ASP A CA 1
ATOM 1137 C C . ASP A 1 155 ? -6.740 -7.231 15.804 1.00 98.69 155 ASP A C 1
ATOM 1139 O O . ASP A 1 155 ? -7.668 -6.698 16.421 1.00 98.69 155 ASP A O 1
ATOM 1143 N N . LEU A 1 156 ? -6.789 -7.410 14.483 1.00 98.69 156 LEU A N 1
ATOM 1144 C CA . LEU A 1 156 ? -7.943 -7.073 13.650 1.00 98.69 156 LEU A CA 1
ATOM 1145 C C . LEU A 1 156 ? -8.272 -8.211 12.680 1.00 98.69 156 LEU A C 1
ATOM 1147 O O . LEU A 1 156 ? -7.399 -8.885 12.132 1.00 98.69 156 LEU A O 1
ATOM 1151 N N . THR A 1 157 ? -9.559 -8.396 12.399 1.00 98.50 157 THR A N 1
ATOM 1152 C CA . THR A 1 157 ? -9.987 -9.164 11.224 1.00 98.50 157 THR A CA 1
ATOM 1153 C C . THR A 1 157 ? -10.049 -8.247 10.007 1.00 98.50 157 THR A C 1
ATOM 1155 O O . THR A 1 157 ? -10.198 -7.028 10.136 1.00 98.50 157 THR A O 1
ATOM 1158 N N . ALA A 1 158 ? -10.014 -8.826 8.804 1.00 97.75 158 ALA A N 1
ATOM 1159 C CA . ALA A 1 158 ? -10.232 -8.063 7.577 1.00 97.75 158 ALA A CA 1
ATOM 1160 C C . ALA A 1 158 ? -11.567 -7.294 7.596 1.00 97.75 158 ALA A C 1
ATOM 1162 O O . ALA A 1 158 ? -11.650 -6.202 7.049 1.00 97.75 158 ALA A O 1
ATOM 1163 N N . CYS A 1 159 ? -12.600 -7.818 8.265 1.00 98.12 159 CYS A N 1
ATOM 1164 C CA . CYS A 1 159 ? -13.939 -7.229 8.222 1.00 98.12 159 CYS A CA 1
ATOM 1165 C C . CYS A 1 159 ? -14.063 -6.034 9.166 1.00 98.12 159 CYS A C 1
ATOM 1167 O O . CYS A 1 159 ? -14.694 -5.043 8.803 1.00 98.12 159 CYS A O 1
ATOM 1169 N N . VAL A 1 160 ? -13.422 -6.092 10.337 1.00 98.62 160 VAL A N 1
ATOM 1170 C CA . VAL A 1 160 ? -13.298 -4.926 11.227 1.00 98.62 160 VAL A CA 1
ATOM 1171 C C . VAL A 1 160 ? -12.431 -3.860 10.559 1.00 98.62 160 VAL A C 1
ATOM 1173 O O . VAL A 1 160 ? -12.798 -2.689 10.533 1.00 98.62 160 VAL A O 1
ATOM 1176 N N . LEU A 1 161 ? -11.332 -4.264 9.919 1.00 98.62 161 LEU A N 1
ATOM 1177 C CA . LEU A 1 161 ? -10.480 -3.348 9.167 1.00 98.62 161 LEU A CA 1
ATOM 1178 C C . LEU A 1 161 ? -11.222 -2.682 7.990 1.00 98.62 161 LEU A C 1
ATOM 1180 O O . LEU A 1 161 ? -11.090 -1.477 7.782 1.00 98.62 161 LEU A O 1
ATOM 1184 N N . ALA A 1 162 ? -12.054 -3.430 7.261 1.00 98.44 162 ALA A N 1
ATOM 1185 C CA . ALA A 1 162 ? -12.907 -2.899 6.200 1.00 98.44 162 ALA A CA 1
ATOM 1186 C C . ALA A 1 162 ? -13.893 -1.845 6.728 1.00 98.44 162 ALA A C 1
ATOM 1188 O O . ALA A 1 162 ? -14.050 -0.792 6.107 1.00 98.44 162 ALA A O 1
ATOM 1189 N N . LYS A 1 163 ? -14.507 -2.087 7.894 1.00 98.44 163 LYS A N 1
ATOM 1190 C CA . LYS A 1 163 ? -15.393 -1.121 8.562 1.00 98.44 163 LYS A CA 1
ATOM 1191 C C . LYS A 1 163 ? -14.654 0.142 9.002 1.00 98.44 163 LYS A C 1
ATOM 1193 O O . LYS A 1 163 ? -15.192 1.232 8.827 1.00 98.44 163 LYS A O 1
ATOM 1198 N N . ILE A 1 164 ? -13.424 0.016 9.507 1.00 98.62 164 ILE A N 1
ATOM 1199 C CA . ILE A 1 164 ? -12.567 1.162 9.851 1.00 98.62 164 ILE A CA 1
ATOM 1200 C C . ILE A 1 164 ? -12.318 2.029 8.611 1.00 98.62 164 ILE A C 1
ATOM 1202 O O . ILE A 1 164 ? -12.616 3.220 8.607 1.00 98.62 164 ILE A O 1
ATOM 1206 N N . PHE A 1 165 ? -11.831 1.431 7.521 1.00 98.31 165 PHE A N 1
ATOM 1207 C CA . PHE A 1 165 ? -11.506 2.168 6.293 1.00 98.31 165 PHE A CA 1
ATOM 1208 C C . PHE A 1 165 ? -12.742 2.663 5.521 1.00 98.31 165 PHE A C 1
ATOM 1210 O O . PHE A 1 165 ? -12.623 3.584 4.716 1.00 98.31 165 PHE A O 1
ATOM 1217 N N . SER A 1 166 ? -13.922 2.101 5.800 1.00 96.62 166 SER A N 1
ATOM 1218 C CA . SER A 1 166 ? -15.222 2.591 5.316 1.00 96.62 166 SER A CA 1
ATOM 1219 C C . SER A 1 166 ? -15.863 3.631 6.245 1.00 96.62 166 SER A C 1
ATOM 1221 O O . SER A 1 166 ? -17.020 3.987 6.035 1.00 96.62 166 SER A O 1
ATOM 1223 N N . ALA A 1 167 ? -15.138 4.102 7.269 1.00 96.25 167 ALA A N 1
ATOM 1224 C CA . ALA A 1 167 ? -15.593 5.069 8.273 1.00 96.25 167 ALA A CA 1
ATOM 1225 C C . ALA A 1 167 ? -16.844 4.637 9.075 1.00 96.25 167 ALA A C 1
ATOM 1227 O O . ALA A 1 167 ? -17.555 5.476 9.623 1.00 96.25 167 ALA A O 1
ATOM 1228 N N . GLN A 1 168 ? -17.108 3.329 9.171 1.00 96.94 168 GLN A N 1
ATOM 1229 C CA . GLN A 1 168 ? -18.189 2.766 9.993 1.00 96.94 168 GLN A CA 1
ATOM 1230 C C . GLN A 1 168 ? -17.746 2.563 11.447 1.00 96.94 168 GLN A C 1
ATOM 1232 O O . GLN A 1 168 ? -18.531 2.780 12.365 1.00 96.94 168 GLN A O 1
ATOM 1237 N N . ILE A 1 169 ? -16.481 2.181 11.653 1.00 98.31 169 ILE A N 1
ATOM 1238 C CA . ILE A 1 169 ? -15.833 2.161 12.969 1.00 98.31 169 ILE A CA 1
ATOM 1239 C C . ILE A 1 169 ? -14.902 3.366 13.042 1.00 98.31 169 ILE A C 1
ATOM 1241 O O . ILE A 1 169 ? -13.946 3.468 12.274 1.00 98.31 169 ILE A O 1
ATOM 1245 N N . THR A 1 170 ? -15.191 4.284 13.960 1.00 98.44 170 THR A N 1
ATOM 1246 C CA . THR A 1 170 ? -14.525 5.594 14.042 1.00 98.44 170 THR A CA 1
ATOM 1247 C C . THR A 1 170 ? -13.747 5.807 15.335 1.00 98.44 170 THR A C 1
ATOM 1249 O O . THR A 1 170 ? -13.085 6.831 15.473 1.00 98.44 170 THR A O 1
ATOM 1252 N N . MET A 1 171 ? -13.784 4.851 16.267 1.00 98.69 171 MET A N 1
ATOM 1253 C CA . MET A 1 171 ? -13.136 4.933 17.579 1.00 98.69 171 MET A CA 1
ATOM 1254 C C . MET A 1 171 ? -12.307 3.676 17.851 1.00 98.69 171 MET A C 1
ATOM 1256 O O . MET A 1 171 ? -12.735 2.568 17.535 1.00 98.69 171 MET A O 1
ATOM 1260 N N . TRP A 1 172 ? -11.124 3.836 18.445 1.00 98.62 172 TRP A N 1
ATOM 1261 C CA . TRP A 1 172 ? -10.229 2.716 18.763 1.00 98.62 172 TRP A CA 1
ATOM 1262 C C . TRP A 1 172 ? -10.780 1.782 19.843 1.00 98.62 172 TRP A C 1
ATOM 1264 O O . TRP A 1 172 ? -10.450 0.601 19.844 1.00 98.62 172 TRP A O 1
ATOM 1274 N N . ASP A 1 173 ? -11.632 2.281 20.736 1.00 98.31 173 ASP A N 1
ATOM 1275 C CA . ASP A 1 173 ? -12.318 1.500 21.763 1.00 98.31 173 ASP A CA 1
ATOM 1276 C C . ASP A 1 173 ? -13.696 0.991 21.310 1.00 98.31 173 ASP A C 1
ATOM 1278 O O . ASP A 1 173 ? -14.539 0.659 22.149 1.00 98.31 173 ASP A O 1
ATOM 1282 N N . ASP A 1 174 ? -13.942 0.904 20.002 1.00 98.75 174 ASP A N 1
ATOM 1283 C CA . ASP A 1 174 ? -15.155 0.299 19.457 1.00 98.75 174 ASP A CA 1
ATOM 1284 C C . ASP A 1 174 ? -15.353 -1.144 19.965 1.00 98.75 174 ASP A C 1
ATOM 1286 O O . ASP A 1 174 ? -14.399 -1.874 20.258 1.00 98.75 174 ASP A O 1
ATOM 1290 N N . ALA A 1 175 ? -16.614 -1.562 20.113 1.00 98.50 175 ALA A N 1
ATOM 1291 C CA . ALA A 1 175 ? -16.963 -2.874 20.651 1.00 98.50 175 ALA A CA 1
ATOM 1292 C C . ALA A 1 175 ? -16.385 -4.032 19.821 1.00 98.50 175 ALA A C 1
ATOM 1294 O O . ALA A 1 175 ? -15.954 -5.027 20.406 1.00 98.50 175 ALA A O 1
ATOM 1295 N N . GLU A 1 176 ? -16.327 -3.900 18.493 1.00 98.56 176 GLU A N 1
ATOM 1296 C CA . GLU A 1 176 ? -15.763 -4.930 17.621 1.00 98.56 176 GLU A CA 1
ATOM 1297 C C . GLU A 1 176 ? -14.240 -5.027 17.774 1.00 98.56 176 GLU A C 1
ATOM 1299 O O . GLU A 1 176 ? -13.709 -6.133 17.827 1.00 98.56 176 GLU A O 1
ATOM 1304 N N . ILE A 1 177 ? -13.531 -3.900 17.931 1.00 98.75 177 ILE A N 1
ATOM 1305 C CA . ILE A 1 177 ? -12.078 -3.907 18.178 1.00 98.75 177 ILE A CA 1
ATOM 1306 C C . ILE A 1 177 ? -11.785 -4.485 19.572 1.00 98.75 177 ILE A C 1
ATOM 1308 O O . ILE A 1 177 ? -10.928 -5.360 19.712 1.00 98.75 177 ILE A O 1
ATOM 1312 N N . LYS A 1 178 ? -12.534 -4.070 20.604 1.00 98.31 178 LYS A N 1
ATOM 1313 C CA . LYS A 1 178 ? -12.398 -4.596 21.977 1.00 98.31 178 LYS A CA 1
ATOM 1314 C C . LYS A 1 178 ? -12.626 -6.100 22.056 1.00 98.31 178 LYS A C 1
ATOM 1316 O O . LYS A 1 178 ? -11.901 -6.781 22.777 1.00 98.31 178 LYS A O 1
ATOM 1321 N N . ALA A 1 179 ? -13.602 -6.624 21.316 1.00 98.38 179 ALA A N 1
ATOM 1322 C CA . ALA A 1 179 ? -13.898 -8.054 21.299 1.00 98.38 179 ALA A CA 1
ATOM 1323 C C . ALA A 1 179 ? -12.719 -8.899 20.789 1.00 98.38 179 ALA A C 1
ATOM 1325 O O . ALA A 1 179 ? -12.538 -10.025 21.247 1.00 98.38 179 ALA A O 1
ATOM 1326 N N . LEU A 1 180 ? -11.900 -8.352 19.886 1.00 98.38 180 LEU A N 1
ATOM 1327 C CA . LEU A 1 180 ? -10.693 -9.015 19.380 1.00 98.38 180 LEU A CA 1
ATOM 1328 C C . LEU A 1 180 ? -9.482 -8.843 20.310 1.00 98.38 180 LEU A C 1
ATOM 1330 O O . LEU A 1 180 ? -8.522 -9.594 20.205 1.00 98.38 180 LEU A O 1
ATOM 1334 N N . ASN A 1 181 ? -9.532 -7.882 21.236 1.00 98.19 181 ASN A N 1
ATOM 1335 C CA . ASN A 1 181 ? -8.392 -7.431 22.032 1.00 98.19 181 ASN A CA 1
ATOM 1336 C C . ASN A 1 181 ? -8.722 -7.396 23.537 1.00 98.19 181 ASN A C 1
ATOM 1338 O O . ASN A 1 181 ? -8.429 -6.422 24.226 1.00 98.19 181 ASN A O 1
ATOM 1342 N N . THR A 1 182 ? -9.338 -8.451 24.083 1.00 94.62 182 THR A N 1
ATOM 1343 C CA . THR A 1 182 ? -9.877 -8.454 25.464 1.00 94.62 182 THR A CA 1
ATOM 1344 C C . THR A 1 182 ? -8.834 -8.233 26.565 1.00 94.62 182 THR A C 1
ATOM 1346 O O . THR A 1 182 ? -9.194 -7.896 27.690 1.00 94.62 182 THR A O 1
ATOM 1349 N N . GLY A 1 183 ? -7.550 -8.454 26.269 1.00 91.44 183 GLY A N 1
ATOM 1350 C CA . GLY A 1 183 ? -6.430 -8.214 27.185 1.00 91.44 183 GLY A CA 1
ATOM 1351 C C . GLY A 1 183 ? -5.776 -6.836 27.049 1.00 91.44 183 GLY A C 1
ATOM 1352 O O . GLY A 1 183 ? -4.815 -6.563 27.765 1.00 91.44 183 GLY A O 1
ATOM 1353 N N . LEU A 1 184 ? -6.255 -5.988 26.134 1.00 95.56 184 LEU A N 1
ATOM 1354 C CA . LEU A 1 184 ? -5.646 -4.704 25.809 1.00 95.56 184 LEU A CA 1
ATOM 1355 C C . LEU A 1 184 ? -6.530 -3.536 26.251 1.00 95.56 184 LEU A C 1
ATOM 1357 O O . LEU A 1 184 ? -7.721 -3.475 25.949 1.00 95.56 184 LEU A O 1
ATOM 1361 N N . THR A 1 185 ? -5.920 -2.553 26.909 1.00 95.19 185 THR A N 1
ATOM 1362 C CA . THR A 1 185 ? -6.566 -1.264 27.166 1.00 95.19 185 THR A CA 1
ATOM 1363 C C . THR A 1 185 ? -6.530 -0.426 25.892 1.00 95.19 185 THR A C 1
ATOM 1365 O O . THR A 1 185 ? -5.509 0.183 25.572 1.00 95.19 185 THR A O 1
ATOM 1368 N N . LEU A 1 186 ? -7.642 -0.405 25.158 1.00 97.31 186 LEU A N 1
ATOM 1369 C CA . LEU A 1 186 ? -7.790 0.415 23.957 1.00 97.31 186 LEU A CA 1
ATOM 1370 C C . LEU A 1 186 ? -8.153 1.866 24.318 1.00 97.31 186 LEU A C 1
ATOM 1372 O O . LEU A 1 186 ? -8.958 2.088 25.227 1.00 97.31 186 LEU A O 1
ATOM 1376 N N . PRO A 1 187 ? -7.573 2.863 23.628 1.00 97.38 187 PRO A N 1
ATOM 1377 C CA . PRO A 1 187 ? -7.837 4.265 23.916 1.00 97.38 187 PRO A CA 1
ATOM 1378 C C . PRO A 1 187 ? -9.217 4.687 23.396 1.00 97.38 187 PRO A C 1
ATOM 1380 O O . PRO A 1 187 ? -9.586 4.365 22.269 1.00 97.38 187 PRO A O 1
ATOM 1383 N N . SER A 1 188 ? -9.939 5.495 24.179 1.00 97.94 188 SER A N 1
ATOM 1384 C CA . SER A 1 188 ? -11.137 6.221 23.724 1.00 97.94 188 SER A CA 1
ATOM 1385 C C . SER A 1 188 ? -10.723 7.385 22.812 1.00 97.94 188 SER A C 1
ATOM 1387 O O . SER A 1 188 ? -10.801 8.557 23.186 1.00 97.94 188 SER A O 1
ATOM 1389 N N . LEU A 1 189 ? -10.219 7.047 21.626 1.00 98.31 189 LEU A N 1
ATOM 1390 C CA . LEU A 1 189 ? -9.616 7.963 20.664 1.00 98.31 189 LEU A CA 1
ATOM 1391 C C . LEU A 1 189 ? -10.215 7.747 19.272 1.00 98.31 189 LEU A C 1
ATOM 1393 O O . LEU A 1 189 ? -10.384 6.609 18.836 1.00 98.31 189 LEU A O 1
ATOM 1397 N N . ALA A 1 190 ? -10.481 8.844 18.563 1.00 98.62 190 ALA A N 1
ATOM 1398 C CA . ALA A 1 190 ? -10.950 8.792 17.184 1.00 98.62 190 ALA A CA 1
ATOM 1399 C C . ALA A 1 190 ? -9.894 8.183 16.249 1.00 98.62 190 ALA A C 1
ATOM 1401 O O . ALA A 1 190 ? -8.705 8.502 16.333 1.00 98.62 190 ALA A O 1
ATOM 1402 N N . ILE A 1 191 ? -10.341 7.335 15.327 1.00 98.88 191 ILE A N 1
ATOM 1403 C CA . ILE A 1 191 ? -9.501 6.732 14.297 1.00 98.88 191 ILE A CA 1
ATOM 1404 C C . ILE A 1 191 ? -9.327 7.724 13.149 1.00 98.88 191 ILE A C 1
ATOM 1406 O O . ILE A 1 191 ? -10.297 8.156 12.528 1.00 98.88 191 ILE A O 1
ATOM 1410 N N . LYS A 1 192 ? -8.074 8.043 12.817 1.00 98.81 192 LYS A N 1
ATOM 1411 C CA . LYS A 1 192 ? -7.732 8.869 11.650 1.00 98.81 192 LYS A CA 1
ATOM 1412 C C . LYS A 1 192 ? -7.260 7.973 10.511 1.00 98.81 192 LYS A C 1
ATOM 1414 O O . LYS A 1 192 ? -6.078 7.654 10.401 1.00 98.81 192 LYS A O 1
ATOM 1419 N N . VAL A 1 193 ? -8.182 7.549 9.656 1.00 98.75 193 VAL A N 1
ATOM 1420 C CA . VAL A 1 193 ? -7.819 6.766 8.467 1.00 98.75 193 VAL A CA 1
ATOM 1421 C C . VAL A 1 193 ? -7.008 7.640 7.516 1.00 98.75 193 VAL A C 1
ATOM 1423 O O . VAL A 1 193 ? -7.435 8.749 7.191 1.00 98.75 193 VAL A O 1
ATOM 1426 N N . VAL A 1 194 ? -5.865 7.134 7.053 1.00 98.75 194 VAL A N 1
ATOM 1427 C CA . VAL A 1 194 ? -5.078 7.731 5.970 1.00 98.75 194 VAL A CA 1
ATOM 1428 C C . VAL A 1 194 ? -5.000 6.780 4.779 1.00 98.75 194 VAL A C 1
ATOM 1430 O O . VAL A 1 194 ? -4.879 5.563 4.938 1.00 98.75 194 VAL A O 1
ATOM 1433 N N . HIS A 1 195 ? -5.077 7.328 3.568 1.00 97.81 195 HIS A N 1
ATOM 1434 C CA . HIS A 1 195 ? -5.010 6.579 2.317 1.00 97.81 195 HIS A CA 1
ATOM 1435 C C . HIS A 1 195 ? -4.197 7.310 1.243 1.00 97.81 195 HIS A C 1
ATOM 1437 O O . HIS A 1 195 ? -3.894 8.501 1.328 1.00 97.81 195 HIS A O 1
ATOM 1443 N N . ARG A 1 196 ? -3.862 6.581 0.172 1.00 95.62 196 ARG A N 1
ATOM 1444 C CA . ARG A 1 196 ? -3.097 7.120 -0.957 1.00 95.62 196 ARG A CA 1
ATOM 1445 C C . ARG A 1 196 ? -3.936 8.084 -1.797 1.00 95.62 196 ARG A C 1
ATOM 1447 O O . ARG A 1 196 ? -5.115 7.834 -2.039 1.00 95.62 196 ARG A O 1
ATOM 1454 N N . VAL A 1 197 ? -3.290 9.141 -2.293 1.00 87.50 197 VAL A N 1
ATOM 1455 C CA . VAL A 1 197 ? -3.915 10.183 -3.135 1.00 87.50 197 VAL A CA 1
ATOM 1456 C C . VAL A 1 197 ? -3.826 9.847 -4.625 1.00 87.50 197 VAL A C 1
ATOM 1458 O O . VAL A 1 197 ? -4.815 9.854 -5.363 1.00 87.50 197 VAL A O 1
ATOM 1461 N N . LYS A 1 198 ? -2.610 9.557 -5.103 1.00 85.69 198 LYS A N 1
ATOM 1462 C CA . LYS A 1 198 ? -2.359 9.159 -6.496 1.00 85.69 198 LYS A CA 1
ATOM 1463 C C . LYS A 1 198 ? -2.513 7.650 -6.667 1.00 85.69 198 LYS A C 1
ATOM 1465 O O . LYS A 1 198 ? -2.394 6.886 -5.713 1.00 85.69 198 LYS A O 1
ATOM 1470 N N . GLY A 1 199 ? -2.703 7.230 -7.920 1.00 87.00 199 GLY A N 1
ATOM 1471 C CA . GLY A 1 199 ? -2.860 5.820 -8.268 1.00 87.00 199 GLY A CA 1
ATOM 1472 C C . GLY A 1 199 ? -1.706 4.951 -7.747 1.00 87.00 199 GLY A C 1
ATOM 1473 O O . GLY A 1 199 ? -0.539 5.191 -8.075 1.00 87.00 199 GLY A O 1
ATOM 1474 N N . SER A 1 200 ? -2.053 3.956 -6.935 1.00 93.62 200 SER A N 1
ATOM 1475 C CA . SER A 1 200 ? -1.148 3.180 -6.088 1.00 93.62 200 SER A CA 1
ATOM 1476 C C . SER A 1 200 ? -1.449 1.685 -6.193 1.00 93.62 200 SER A C 1
ATOM 1478 O O . SER A 1 200 ? -2.598 1.267 -6.070 1.00 93.62 200 SER A O 1
ATOM 1480 N N . SER A 1 201 ? -0.417 0.865 -6.392 1.00 91.56 201 SER A N 1
ATOM 1481 C CA . SER A 1 201 ? -0.577 -0.592 -6.409 1.00 91.56 201 SER A CA 1
ATOM 1482 C C . SER A 1 201 ? -0.857 -1.140 -5.012 1.00 91.56 201 SER A C 1
ATOM 1484 O O . SER A 1 201 ? -1.692 -2.027 -4.896 1.00 91.56 201 SER A O 1
ATOM 1486 N N . SER A 1 202 ? -0.288 -0.553 -3.949 1.00 94.12 202 SER A N 1
ATOM 1487 C CA . SER A 1 202 ? -0.636 -0.934 -2.574 1.00 94.12 202 SER A CA 1
ATOM 1488 C C . SER A 1 202 ? -2.124 -0.681 -2.281 1.00 94.12 202 SER A C 1
ATOM 1490 O O . SER A 1 202 ? -2.754 -1.455 -1.574 1.00 94.12 202 SER A O 1
ATOM 1492 N N . THR A 1 203 ? -2.719 0.360 -2.882 1.00 96.25 203 THR A N 1
ATOM 1493 C CA . THR A 1 203 ? -4.170 0.613 -2.794 1.00 96.25 203 THR A CA 1
ATOM 1494 C C . THR A 1 203 ? -4.965 -0.435 -3.564 1.00 96.25 203 THR A C 1
ATOM 1496 O O . THR A 1 203 ? -5.955 -0.944 -3.050 1.00 96.25 203 THR A O 1
ATOM 1499 N N . ALA A 1 204 ? -4.519 -0.805 -4.767 1.00 94.06 204 ALA A N 1
ATOM 1500 C CA . ALA A 1 204 ? -5.163 -1.871 -5.528 1.00 94.06 204 ALA A CA 1
ATOM 1501 C C . ALA A 1 204 ? -5.157 -3.196 -4.750 1.00 94.06 204 ALA A C 1
ATOM 1503 O O . ALA A 1 204 ? -6.219 -3.781 -4.568 1.00 94.06 204 ALA A O 1
ATOM 1504 N N . GLY A 1 205 ? -4.002 -3.603 -4.212 1.00 93.06 205 GLY A N 1
ATOM 1505 C CA . GLY A 1 205 ? -3.874 -4.818 -3.406 1.00 93.06 205 GLY A CA 1
ATOM 1506 C C . GLY A 1 205 ? -4.707 -4.772 -2.123 1.00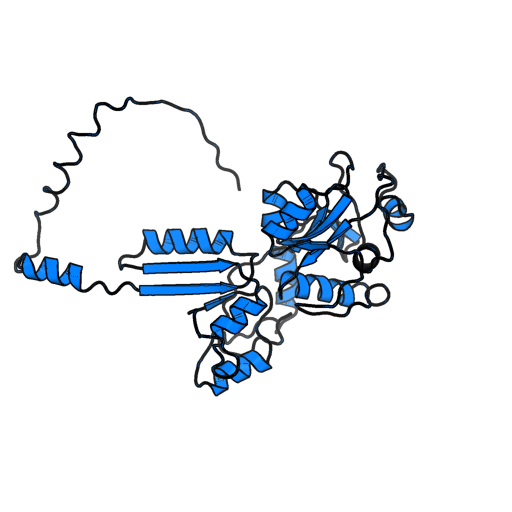 93.06 205 GLY A C 1
ATOM 1507 O O . GLY A 1 205 ? -5.456 -5.704 -1.848 1.00 93.06 205 GLY A O 1
ATOM 1508 N N . PHE A 1 206 ? -4.653 -3.665 -1.373 1.00 96.69 206 PHE A N 1
ATOM 1509 C CA . PHE A 1 206 ? -5.444 -3.493 -0.149 1.00 96.69 206 PHE A CA 1
ATOM 1510 C C . PHE A 1 206 ? -6.948 -3.599 -0.420 1.00 96.69 206 PHE A C 1
ATOM 1512 O O . PHE A 1 206 ? -7.651 -4.351 0.247 1.00 96.69 206 PHE A O 1
ATOM 1519 N N . THR A 1 207 ? -7.449 -2.873 -1.421 1.00 96.44 207 THR A N 1
ATOM 1520 C CA . THR A 1 207 ? -8.885 -2.863 -1.732 1.00 96.44 207 THR A CA 1
ATOM 1521 C C . THR A 1 207 ? -9.357 -4.200 -2.303 1.00 96.44 207 THR A C 1
ATOM 1523 O O . THR A 1 207 ? -10.430 -4.668 -1.926 1.00 96.44 207 THR A O 1
ATOM 1526 N N . ALA A 1 208 ? -8.545 -4.861 -3.137 1.00 94.44 208 ALA A N 1
ATOM 1527 C CA . ALA A 1 208 ? -8.830 -6.209 -3.629 1.00 94.44 208 ALA A CA 1
ATOM 1528 C C . ALA A 1 208 ? -8.900 -7.230 -2.484 1.00 94.44 208 ALA A C 1
ATOM 1530 O O . ALA A 1 208 ? -9.839 -8.023 -2.432 1.00 94.44 208 ALA A O 1
ATOM 1531 N N . TYR A 1 209 ? -7.966 -7.165 -1.530 1.00 95.06 209 TYR A N 1
ATOM 1532 C CA . TYR A 1 209 ? -7.988 -8.001 -0.329 1.00 95.06 209 TYR A CA 1
ATOM 1533 C C . TYR A 1 209 ? -9.264 -7.791 0.499 1.00 95.06 209 TYR A C 1
ATOM 1535 O O . TYR A 1 209 ? -9.882 -8.771 0.925 1.00 95.06 209 TYR A O 1
ATOM 1543 N N . MET A 1 210 ? -9.696 -6.537 0.681 1.00 97.19 210 MET A N 1
ATOM 1544 C CA . MET A 1 210 ? -10.928 -6.230 1.416 1.00 97.19 210 MET A CA 1
ATOM 1545 C C . MET A 1 210 ? -12.170 -6.774 0.719 1.00 97.19 210 MET A C 1
ATOM 1547 O O . MET A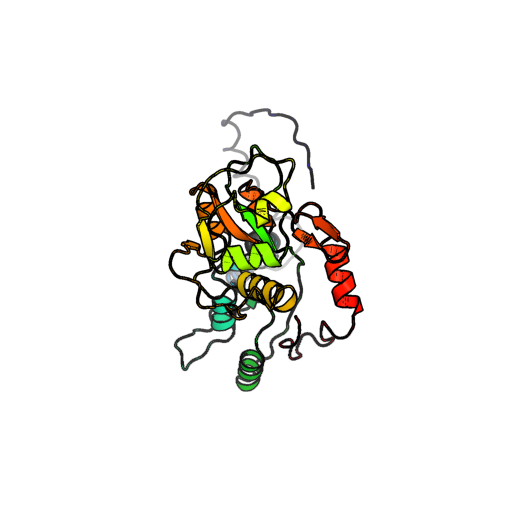 1 210 ? -12.968 -7.452 1.363 1.00 97.19 210 MET A O 1
ATOM 1551 N N . LEU A 1 211 ? -12.314 -6.537 -0.590 1.00 95.75 211 LEU A N 1
ATOM 1552 C CA . LEU A 1 211 ? -13.459 -7.045 -1.347 1.00 95.75 211 LEU A CA 1
ATOM 1553 C C . LEU A 1 211 ? -13.502 -8.579 -1.341 1.00 95.75 211 LEU A C 1
ATOM 1555 O O . LEU A 1 211 ? -14.571 -9.160 -1.180 1.00 95.75 211 LEU A O 1
ATOM 1559 N N . ALA A 1 212 ? -12.350 -9.237 -1.492 1.00 94.00 212 ALA A N 1
ATOM 1560 C CA . ALA A 1 212 ? -12.276 -10.694 -1.518 1.00 94.00 212 ALA A CA 1
ATOM 1561 C C . ALA A 1 212 ? -12.583 -11.335 -0.156 1.00 94.00 212 ALA A C 1
ATOM 1563 O O . ALA A 1 212 ? -13.145 -12.427 -0.104 1.00 94.00 212 ALA A O 1
ATOM 1564 N N . THR A 1 213 ? -12.196 -10.683 0.944 1.00 95.19 213 THR A N 1
ATOM 1565 C CA . THR A 1 213 ? -12.284 -11.279 2.287 1.00 95.19 213 THR A CA 1
ATOM 1566 C C . THR A 1 213 ? -13.557 -10.874 3.024 1.00 95.19 213 THR A C 1
ATOM 1568 O O . THR A 1 213 ? -14.089 -11.667 3.796 1.00 95.19 213 THR A O 1
ATOM 1571 N N . CYS A 1 214 ? -14.053 -9.656 2.798 1.00 95.19 214 CYS A N 1
ATOM 1572 C CA . CYS A 1 214 ? -15.169 -9.068 3.539 1.00 95.19 214 CYS A CA 1
ATOM 1573 C C . CYS A 1 214 ? -16.094 -8.241 2.630 1.00 95.19 214 CYS A C 1
ATOM 1575 O O . CYS A 1 214 ? -16.270 -7.043 2.871 1.00 95.19 214 CYS A O 1
ATOM 1577 N N . PRO A 1 215 ? -16.707 -8.860 1.604 1.00 94.88 215 PRO A N 1
ATOM 1578 C CA . PRO A 1 215 ? -17.540 -8.157 0.625 1.00 94.88 215 PRO A CA 1
ATOM 1579 C C . PRO A 1 215 ? -18.751 -7.451 1.252 1.00 94.88 215 PRO A C 1
ATOM 1581 O O . PRO A 1 215 ? -19.152 -6.398 0.769 1.00 94.88 215 PRO A O 1
ATOM 1584 N N . ASP A 1 216 ? -19.288 -7.976 2.357 1.00 93.12 216 ASP A N 1
ATOM 1585 C CA . ASP A 1 216 ? -20.435 -7.373 3.050 1.00 93.12 216 ASP A CA 1
ATOM 1586 C C . ASP A 1 216 ? -20.058 -6.091 3.812 1.00 93.12 216 ASP A C 1
ATOM 1588 O O . ASP A 1 216 ? -20.874 -5.181 3.951 1.00 93.12 216 ASP A O 1
ATOM 1592 N N . SER A 1 217 ? -18.813 -6.000 4.296 1.00 93.94 217 SER A N 1
ATOM 1593 C CA . SER A 1 217 ? -18.299 -4.819 5.005 1.00 93.94 217 SER A CA 1
ATOM 1594 C C . SER A 1 217 ? -17.621 -3.811 4.074 1.00 93.94 217 SER A C 1
ATOM 1596 O O . SER A 1 217 ? -17.475 -2.648 4.447 1.00 93.94 217 SER A O 1
ATOM 1598 N N . TRP A 1 218 ? -17.159 -4.243 2.895 1.00 97.06 218 TRP A N 1
ATOM 1599 C CA . TRP A 1 218 ? -16.373 -3.430 1.969 1.00 97.06 218 TRP A CA 1
ATOM 1600 C C . TRP A 1 218 ? -17.168 -3.038 0.722 1.00 97.06 218 TRP A C 1
ATOM 1602 O O . TRP A 1 218 ? -17.240 -3.777 -0.259 1.00 97.06 218 TRP A O 1
ATOM 1612 N N . THR A 1 219 ? -17.700 -1.817 0.719 1.00 90.19 219 THR A N 1
ATOM 1613 C CA . THR A 1 219 ? -18.541 -1.308 -0.378 1.00 90.19 219 THR A CA 1
ATOM 1614 C C . THR A 1 219 ? -17.859 -0.241 -1.238 1.00 90.19 219 THR A C 1
ATOM 1616 O O . THR A 1 219 ? -18.472 0.284 -2.163 1.00 90.19 219 THR A O 1
ATOM 1619 N N . LEU A 1 220 ? -16.591 0.090 -0.966 1.00 95.38 220 LEU A N 1
ATOM 1620 C CA . LEU A 1 220 ? -15.871 1.177 -1.650 1.00 95.38 220 LEU A CA 1
ATOM 1621 C C . LEU A 1 220 ? -15.324 0.789 -3.039 1.00 95.38 220 LEU A C 1
ATOM 1623 O O . LEU A 1 220 ? -14.755 1.622 -3.747 1.00 95.38 220 LEU A O 1
ATOM 1627 N N . GLY A 1 221 ? -15.487 -0.476 -3.436 1.00 95.12 221 GLY A N 1
ATOM 1628 C CA . GLY A 1 221 ? -14.941 -1.023 -4.676 1.00 95.12 221 GLY A CA 1
ATOM 1629 C C . GLY A 1 221 ? -13.429 -1.258 -4.618 1.00 95.12 221 GLY A C 1
ATOM 1630 O O . GLY A 1 221 ? -12.802 -1.190 -3.560 1.00 95.12 221 GLY A O 1
ATOM 1631 N N . THR A 1 222 ? -12.835 -1.577 -5.766 1.00 93.94 222 THR A N 1
ATOM 1632 C CA . THR A 1 222 ? -11.416 -1.948 -5.876 1.00 93.94 222 THR A CA 1
ATOM 1633 C C . THR A 1 222 ? -10.704 -1.147 -6.945 1.00 93.94 222 THR A C 1
ATOM 1635 O O . THR A 1 222 ? -11.278 -0.836 -7.988 1.00 93.94 222 THR A O 1
ATOM 1638 N N . GLY A 1 223 ? -9.418 -0.883 -6.735 1.00 93.00 223 GLY A N 1
ATOM 1639 C CA . GLY A 1 223 ? -8.562 -0.329 -7.774 1.00 93.00 223 GLY A CA 1
ATOM 1640 C C . GLY A 1 223 ? -7.383 0.452 -7.222 1.00 93.00 223 GLY A C 1
ATOM 1641 O O . GLY A 1 223 ? -7.258 0.689 -6.025 1.00 93.00 223 GLY A O 1
ATOM 1642 N N . SER A 1 224 ? -6.510 0.913 -8.118 1.00 92.12 224 SER A N 1
ATOM 1643 C CA . SER A 1 224 ? -5.352 1.721 -7.720 1.00 92.12 224 SER A CA 1
ATOM 1644 C C . SER A 1 224 ? -5.729 3.119 -7.218 1.00 92.12 224 SER A C 1
ATOM 1646 O O . SER A 1 224 ? -4.894 3.813 -6.643 1.00 92.12 224 SER A O 1
ATOM 1648 N N . LYS A 1 225 ? -6.961 3.556 -7.495 1.00 92.62 225 LYS A N 1
ATOM 1649 C CA . LYS A 1 225 ? -7.582 4.785 -7.003 1.00 92.62 225 LYS A CA 1
ATOM 1650 C C . LYS A 1 225 ? -9.079 4.512 -6.856 1.00 92.62 225 LYS A C 1
ATOM 1652 O O . LYS A 1 225 ? -9.690 4.055 -7.817 1.00 92.62 225 LYS A O 1
ATOM 1657 N N . ILE A 1 226 ? -9.634 4.814 -5.691 1.00 95.31 226 ILE A N 1
ATOM 1658 C CA . ILE A 1 226 ? -11.065 4.714 -5.385 1.00 95.31 226 ILE A CA 1
ATOM 1659 C C . ILE A 1 226 ? -11.534 6.016 -4.726 1.00 95.31 226 ILE A C 1
ATOM 1661 O O . ILE A 1 226 ? -10.708 6.880 -4.415 1.00 95.31 226 ILE A O 1
ATOM 1665 N N . THR A 1 227 ? -12.842 6.157 -4.533 1.00 96.50 227 THR A N 1
ATOM 1666 C CA . THR A 1 227 ? -13.418 7.245 -3.736 1.00 96.50 227 THR A CA 1
ATOM 1667 C C . THR A 1 227 ? -13.443 6.815 -2.275 1.00 96.50 227 THR A C 1
ATOM 1669 O O . THR A 1 227 ? -14.088 5.824 -1.937 1.00 96.50 227 THR A O 1
ATOM 1672 N N . TRP A 1 228 ? -12.721 7.542 -1.426 1.00 96.62 228 TRP A N 1
ATOM 1673 C CA . TRP A 1 228 ? -12.694 7.310 0.017 1.00 96.62 228 TRP A CA 1
ATOM 1674 C C . TRP A 1 228 ? -13.793 8.126 0.716 1.00 96.62 228 TRP A C 1
ATOM 1676 O O . TRP A 1 228 ? -14.180 9.164 0.175 1.00 96.62 228 TRP A O 1
ATOM 1686 N N . PRO A 1 229 ? -14.321 7.667 1.867 1.00 96.38 229 PRO A N 1
ATOM 1687 C CA . PRO A 1 229 ? -15.310 8.418 2.638 1.00 96.38 229 PRO A CA 1
ATOM 1688 C C . PRO A 1 229 ? -14.815 9.808 3.052 1.00 96.38 229 PRO A C 1
ATOM 1690 O O . PRO A 1 229 ? -13.626 10.008 3.289 1.00 96.38 229 PRO A O 1
ATOM 1693 N N . ASP A 1 230 ? -15.735 10.757 3.214 1.00 95.19 230 ASP A N 1
ATOM 1694 C CA . ASP A 1 230 ? -15.394 12.065 3.773 1.00 95.19 230 ASP A CA 1
ATOM 1695 C C . ASP A 1 230 ? -14.844 11.929 5.205 1.00 95.19 230 ASP A C 1
ATOM 1697 O O . ASP A 1 230 ? -15.254 11.058 5.974 1.00 95.19 230 ASP A O 1
ATOM 1701 N N . GLY A 1 231 ? -13.913 12.810 5.578 1.00 92.06 231 GLY A N 1
ATOM 1702 C CA . GLY A 1 231 ? -13.267 12.788 6.896 1.00 92.06 231 GLY A CA 1
ATOM 1703 C C . GLY A 1 231 ? -12.063 11.845 7.009 1.00 92.06 231 GLY A C 1
ATOM 1704 O O . GLY A 1 231 ? -11.412 11.827 8.056 1.00 92.06 231 GLY A O 1
ATOM 1705 N N . THR A 1 232 ? -11.716 11.104 5.949 1.00 97.12 232 THR A N 1
ATOM 1706 C CA . THR A 1 232 ? -10.417 10.425 5.851 1.00 97.12 232 THR A CA 1
ATOM 1707 C C . THR A 1 232 ? -9.309 11.385 5.419 1.00 97.12 232 THR A C 1
ATOM 1709 O O . THR A 1 232 ? -9.549 12.517 5.000 1.00 97.12 232 THR A O 1
ATOM 1712 N N . ASN A 1 233 ? -8.065 10.934 5.555 1.00 98.38 233 ASN A N 1
ATOM 1713 C CA . ASN A 1 233 ? -6.875 11.743 5.348 1.00 98.38 233 ASN A CA 1
ATOM 1714 C C . ASN A 1 233 ? -6.035 11.219 4.188 1.00 98.38 233 ASN A C 1
ATOM 1716 O O . ASN A 1 233 ? -6.070 10.044 3.821 1.00 98.38 233 ASN A O 1
ATOM 1720 N N . GLU A 1 234 ? -5.212 12.106 3.650 1.00 97.12 234 GLU A N 1
ATOM 1721 C CA . GLU A 1 234 ? -4.436 11.865 2.447 1.00 97.12 234 GLU A CA 1
ATOM 1722 C C . GLU A 1 234 ? -2.936 11.766 2.748 1.00 97.12 234 GLU A C 1
ATOM 1724 O O . GLU A 1 234 ? -2.340 12.664 3.337 1.00 97.12 234 GLU A O 1
ATOM 1729 N N . GLY A 1 235 ? -2.306 10.685 2.284 1.00 96.31 235 GLY A N 1
ATOM 1730 C CA . GLY A 1 235 ? -0.861 10.478 2.335 1.00 96.31 235 GLY A CA 1
ATOM 1731 C C . GLY A 1 235 ? -0.321 10.101 0.959 1.00 96.31 235 GLY A C 1
ATOM 1732 O O . GLY A 1 235 ? -0.754 9.128 0.340 1.00 96.31 235 GLY A O 1
ATOM 1733 N N . GLN A 1 236 ? 0.637 10.862 0.425 1.00 93.31 236 GLN A N 1
ATOM 1734 C CA . GLN A 1 236 ? 1.195 10.563 -0.895 1.00 93.31 236 GLN A CA 1
ATOM 1735 C C . GLN A 1 236 ? 2.467 9.717 -0.807 1.00 93.31 236 GLN A C 1
ATOM 1737 O O . GLN A 1 236 ? 3.494 10.154 -0.298 1.00 93.31 236 GLN A O 1
ATOM 1742 N N . GLY A 1 237 ? 2.416 8.533 -1.422 1.00 92.56 237 GLY A N 1
ATOM 1743 C CA . GLY A 1 237 ? 3.527 7.581 -1.387 1.00 92.56 237 GLY A CA 1
ATOM 1744 C C . GLY A 1 237 ? 3.670 6.909 -0.022 1.00 92.56 237 GLY A C 1
ATOM 1745 O O . GLY A 1 237 ? 2.966 7.258 0.919 1.00 92.56 237 GLY A O 1
ATOM 1746 N N . SER A 1 238 ? 4.559 5.924 0.074 1.00 94.44 238 SER A N 1
ATOM 1747 C CA . SER A 1 238 ? 4.751 5.165 1.318 1.00 94.44 238 SER A CA 1
ATOM 1748 C C . SER A 1 238 ? 5.297 6.065 2.434 1.00 94.44 238 SER A C 1
ATOM 1750 O O . SER A 1 238 ? 4.735 6.061 3.518 1.00 94.44 238 SER A O 1
ATOM 1752 N N . ASP A 1 239 ? 6.262 6.945 2.139 1.00 93.69 239 ASP A N 1
ATOM 1753 C CA . ASP A 1 239 ? 6.792 7.908 3.121 1.00 93.69 239 ASP A CA 1
ATOM 1754 C C . ASP A 1 239 ? 5.743 8.930 3.591 1.00 93.69 239 ASP A C 1
ATOM 1756 O O . ASP A 1 239 ? 5.690 9.264 4.770 1.00 93.69 239 ASP A O 1
ATOM 1760 N N . GLY A 1 240 ? 4.897 9.445 2.688 1.00 96.00 240 GLY A N 1
ATOM 1761 C CA . GLY A 1 240 ? 3.851 10.402 3.064 1.00 96.00 240 GLY A CA 1
ATOM 1762 C C . GLY A 1 240 ? 2.779 9.771 3.951 1.00 96.00 240 GLY A C 1
ATOM 1763 O O . GLY A 1 240 ? 2.311 10.405 4.890 1.00 96.00 240 GLY A O 1
ATOM 1764 N N . MET A 1 241 ? 2.432 8.508 3.686 1.00 97.94 241 MET A N 1
ATOM 1765 C CA . MET A 1 241 ? 1.568 7.716 4.564 1.00 97.94 241 MET A CA 1
ATOM 1766 C C . MET A 1 241 ? 2.229 7.479 5.925 1.00 97.94 241 MET A C 1
ATOM 1768 O O . MET A 1 241 ? 1.596 7.723 6.947 1.00 97.94 241 MET A O 1
ATOM 1772 N N . SER A 1 242 ? 3.497 7.048 5.943 1.00 97.94 242 SER A N 1
ATOM 1773 C CA . SER A 1 242 ? 4.224 6.778 7.186 1.00 97.94 242 SER A CA 1
ATOM 1774 C C . SER A 1 242 ? 4.305 8.014 8.075 1.00 97.94 242 SER A C 1
ATOM 1776 O O . SER A 1 242 ? 3.951 7.937 9.247 1.00 97.94 242 SER A O 1
ATOM 1778 N N . LYS A 1 243 ? 4.685 9.166 7.505 1.00 97.94 243 LYS A N 1
ATOM 1779 C CA . LYS A 1 243 ? 4.750 10.444 8.227 1.00 97.94 243 LYS A CA 1
ATOM 1780 C C . LYS A 1 243 ? 3.402 10.862 8.789 1.00 97.94 243 LYS A C 1
ATOM 1782 O O . LYS A 1 243 ? 3.330 11.278 9.936 1.00 97.94 243 LYS A O 1
ATOM 1787 N N . PHE A 1 244 ? 2.327 10.716 8.011 1.00 98.62 244 PHE A N 1
ATOM 1788 C CA . PHE A 1 244 ? 0.998 11.038 8.518 1.00 98.62 244 PHE A CA 1
ATOM 1789 C C . PHE A 1 244 ? 0.663 10.194 9.752 1.00 98.62 244 PHE A C 1
ATOM 1791 O O . PHE A 1 244 ? 0.187 10.742 10.743 1.00 98.62 244 PHE A O 1
ATOM 1798 N N . ILE A 1 245 ? 0.924 8.883 9.709 1.00 98.69 245 ILE A N 1
ATOM 1799 C CA . ILE A 1 245 ? 0.662 8.001 10.852 1.00 98.69 245 ILE A CA 1
ATOM 1800 C C . ILE A 1 245 ? 1.522 8.405 12.053 1.00 98.69 245 ILE A C 1
ATOM 1802 O O . ILE A 1 245 ? 0.996 8.535 13.154 1.00 98.69 245 ILE A O 1
ATOM 1806 N N . GLU A 1 246 ? 2.813 8.649 11.830 1.00 97.94 246 GLU A N 1
ATOM 1807 C CA . GLU A 1 246 ? 3.778 9.074 12.849 1.00 97.94 246 GLU A CA 1
ATOM 1808 C C . GLU A 1 246 ? 3.361 10.374 13.558 1.00 97.94 246 GLU A C 1
ATOM 1810 O O . GLU A 1 246 ? 3.403 10.457 14.783 1.00 97.94 246 GLU A O 1
ATOM 1815 N N . GLU A 1 247 ? 2.915 11.377 12.800 1.00 98.12 247 GLU A N 1
ATOM 1816 C CA . GLU A 1 247 ? 2.606 12.721 13.305 1.00 98.12 247 GLU A CA 1
ATOM 1817 C C . GLU A 1 247 ? 1.196 12.846 13.904 1.00 98.12 247 GLU A C 1
ATOM 1819 O O . GLU A 1 247 ? 0.897 13.821 14.597 1.00 98.12 247 GLU A O 1
ATOM 1824 N N . ASN A 1 248 ? 0.306 11.884 13.646 1.00 98.50 248 ASN A N 1
ATOM 1825 C CA . ASN A 1 248 ? -1.096 11.969 14.038 1.00 98.50 248 ASN A CA 1
ATOM 1826 C C . ASN A 1 248 ? -1.486 10.793 14.918 1.00 98.50 248 ASN A C 1
ATOM 1828 O O . ASN A 1 248 ? -1.852 9.742 14.406 1.00 98.50 248 ASN A O 1
ATOM 1832 N N . GLU A 1 249 ? -1.506 10.997 16.235 1.00 98.31 249 GLU A N 1
ATOM 1833 C CA . GLU A 1 249 ? -1.990 9.991 17.186 1.00 98.31 249 GLU A CA 1
ATOM 1834 C C . GLU A 1 249 ? -3.389 9.476 16.797 1.00 98.31 249 GLU A C 1
ATOM 1836 O O . GLU A 1 249 ? -4.275 10.262 16.421 1.00 98.31 249 GLU A O 1
ATOM 1841 N N . GLY A 1 250 ? -3.563 8.153 16.871 1.00 98.38 250 GLY A N 1
ATOM 1842 C CA . GLY A 1 250 ? -4.793 7.452 16.495 1.00 98.38 250 GLY A CA 1
ATOM 1843 C C . GLY A 1 250 ? -4.956 7.198 14.995 1.00 98.38 250 GLY A C 1
ATOM 1844 O O . GLY A 1 250 ? -6.008 6.706 14.578 1.00 98.38 250 GLY A O 1
ATOM 1845 N N . ALA A 1 251 ? -3.954 7.510 14.174 1.00 98.81 251 ALA A N 1
ATOM 1846 C CA . ALA A 1 251 ? -4.003 7.240 12.746 1.00 98.81 251 ALA A CA 1
ATOM 1847 C C . ALA A 1 251 ? -3.820 5.758 12.413 1.00 98.81 251 ALA A C 1
ATOM 1849 O O . ALA A 1 251 ? -3.187 5.015 13.164 1.00 98.81 251 ALA A O 1
ATOM 1850 N N . ILE A 1 252 ? -4.371 5.345 11.270 1.00 98.88 252 ILE A N 1
ATOM 1851 C CA . ILE A 1 252 ? -4.222 4.003 10.696 1.00 98.88 252 ILE A CA 1
ATOM 1852 C C . ILE A 1 252 ? -4.136 4.083 9.168 1.00 98.88 252 ILE A C 1
ATOM 1854 O O . ILE A 1 252 ? -4.879 4.835 8.535 1.00 98.88 252 ILE A O 1
ATOM 1858 N N . GLY A 1 253 ? -3.242 3.304 8.559 1.00 98.62 253 GLY A N 1
ATOM 1859 C CA . GLY A 1 253 ? -3.030 3.298 7.111 1.00 98.62 253 GLY A CA 1
ATOM 1860 C C . GLY A 1 253 ? -2.361 2.019 6.612 1.00 98.62 253 GLY A C 1
ATOM 1861 O O . GLY A 1 253 ? -1.658 1.342 7.358 1.00 98.62 253 GLY A O 1
ATOM 1862 N N . TYR A 1 254 ? -2.560 1.688 5.335 1.00 98.12 254 TYR A N 1
ATOM 1863 C CA . TYR A 1 254 ? -1.854 0.588 4.668 1.00 98.12 254 TYR A CA 1
ATOM 1864 C C . TYR A 1 254 ? -0.560 1.091 4.019 1.00 98.12 254 TYR A C 1
ATOM 1866 O O . TYR A 1 254 ? -0.554 2.093 3.299 1.00 98.12 254 TYR A O 1
ATOM 1874 N N . ILE A 1 255 ? 0.552 0.402 4.263 1.00 96.44 255 ILE A N 1
ATOM 1875 C CA . ILE A 1 255 ? 1.882 0.806 3.795 1.00 96.44 255 ILE A CA 1
ATOM 1876 C C . ILE A 1 255 ? 2.663 -0.441 3.400 1.00 96.44 255 ILE A C 1
ATOM 1878 O O . ILE A 1 255 ? 2.510 -1.506 3.992 1.00 96.44 255 ILE A O 1
ATOM 1882 N N . ASP A 1 256 ? 3.534 -0.314 2.408 1.00 93.12 256 ASP A N 1
ATOM 1883 C CA . ASP A 1 256 ? 4.523 -1.350 2.142 1.00 93.12 256 ASP A CA 1
ATOM 1884 C C . ASP A 1 256 ? 5.375 -1.591 3.398 1.00 93.12 256 ASP A C 1
ATOM 1886 O O . ASP A 1 256 ? 5.939 -0.648 3.961 1.00 93.12 256 ASP A O 1
ATOM 1890 N N . ALA A 1 257 ? 5.472 -2.848 3.836 1.00 93.69 257 ALA A N 1
ATOM 1891 C CA . ALA A 1 257 ? 5.956 -3.217 5.166 1.00 93.69 257 ALA A CA 1
ATOM 1892 C C . ALA A 1 257 ? 7.305 -2.577 5.525 1.00 93.69 257 ALA A C 1
ATOM 1894 O O . ALA A 1 257 ? 7.458 -2.003 6.600 1.00 93.69 257 ALA A O 1
ATOM 1895 N N . GLY A 1 258 ? 8.271 -2.607 4.601 1.00 92.75 258 GLY A N 1
ATOM 1896 C CA . GLY A 1 258 ? 9.600 -2.032 4.823 1.00 92.75 258 GLY A CA 1
ATOM 1897 C C . GLY A 1 258 ? 9.575 -0.546 5.201 1.00 92.75 258 GLY A C 1
ATOM 1898 O O . GLY A 1 258 ? 10.354 -0.127 6.049 1.00 92.75 258 GLY A O 1
ATOM 1899 N N . HIS A 1 259 ? 8.650 0.236 4.636 1.00 94.50 259 HIS A N 1
ATOM 1900 C CA . HIS A 1 259 ? 8.516 1.661 4.948 1.00 94.50 259 HIS A CA 1
ATOM 1901 C C . HIS A 1 259 ? 7.912 1.895 6.334 1.00 94.50 259 HIS A C 1
ATOM 1903 O O . HIS A 1 259 ? 8.407 2.744 7.070 1.00 94.50 259 HIS A O 1
ATOM 1909 N N . GLY A 1 260 ? 6.869 1.146 6.706 1.00 95.75 260 GLY A N 1
ATOM 1910 C CA . GLY A 1 260 ? 6.285 1.258 8.046 1.00 95.75 260 GLY A CA 1
ATOM 1911 C C . GLY A 1 260 ? 7.275 0.836 9.137 1.00 95.75 260 GLY A C 1
ATOM 1912 O O . GLY A 1 260 ? 7.412 1.518 10.151 1.00 95.75 260 GLY A O 1
ATOM 1913 N N . HIS A 1 261 ? 8.048 -0.225 8.880 1.00 95.06 261 HIS A N 1
ATOM 1914 C CA . HIS A 1 261 ? 9.079 -0.719 9.796 1.00 95.06 261 HIS A CA 1
ATOM 1915 C C . HIS A 1 261 ? 10.251 0.239 9.965 1.00 95.06 261 HIS A C 1
ATOM 1917 O O . HIS A 1 261 ? 10.759 0.369 11.076 1.00 95.06 261 HIS A O 1
ATOM 1923 N N . GLU A 1 262 ? 10.674 0.914 8.897 1.00 93.62 262 GLU A N 1
ATOM 1924 C CA . GLU A 1 262 ? 11.749 1.909 8.968 1.00 93.62 262 GLU A CA 1
ATOM 1925 C C . GLU A 1 262 ? 11.353 3.137 9.790 1.00 93.62 262 GLU A C 1
ATOM 1927 O O . GLU A 1 262 ? 12.167 3.641 10.557 1.00 93.62 262 GLU A O 1
ATOM 1932 N N . HIS A 1 263 ? 10.091 3.564 9.694 1.00 95.19 263 HIS A N 1
ATOM 1933 C CA . HIS A 1 263 ? 9.537 4.616 10.551 1.00 95.19 263 HIS A CA 1
ATOM 1934 C C . HIS A 1 263 ? 9.245 4.139 11.985 1.00 95.19 263 HIS A C 1
ATOM 1936 O O . HIS A 1 263 ? 8.791 4.921 12.813 1.00 95.19 263 HIS A O 1
ATOM 1942 N N . GLY A 1 264 ? 9.478 2.859 12.302 1.00 95.25 264 GLY A N 1
ATOM 1943 C CA . GLY A 1 264 ? 9.205 2.305 13.628 1.00 95.25 264 GLY A CA 1
ATOM 1944 C C . GLY A 1 264 ? 7.721 2.296 14.002 1.00 95.25 264 GLY A C 1
ATOM 1945 O O . GLY A 1 264 ? 7.395 2.288 15.187 1.00 95.25 264 GLY A O 1
ATOM 1946 N N . LEU A 1 265 ? 6.822 2.308 13.013 1.00 97.50 265 LEU A N 1
ATOM 1947 C CA . LEU A 1 265 ? 5.383 2.348 13.254 1.00 97.50 265 LEU A CA 1
ATOM 1948 C C . LEU A 1 265 ? 4.885 1.036 13.868 1.00 97.50 265 LEU A C 1
ATOM 1950 O O . LEU A 1 265 ? 5.390 -0.049 13.563 1.00 97.50 265 LEU A O 1
ATOM 1954 N N . SER A 1 266 ? 3.852 1.140 14.706 1.00 98.12 266 SER A N 1
ATOM 1955 C CA . SER A 1 266 ? 3.149 -0.037 15.218 1.00 98.12 266 SER A CA 1
ATOM 1956 C C . SER A 1 266 ? 2.311 -0.650 14.103 1.00 98.12 266 SER A C 1
ATOM 1958 O O . SER A 1 266 ? 1.708 0.070 13.310 1.00 98.12 266 SER A O 1
ATOM 1960 N N . GLU A 1 267 ? 2.290 -1.975 14.024 1.00 98.25 267 GLU A N 1
ATOM 1961 C CA . GLU A 1 267 ? 1.560 -2.723 13.003 1.00 98.25 267 GLU A CA 1
ATOM 1962 C C . GLU A 1 267 ? 0.436 -3.520 13.664 1.00 98.25 267 GLU A C 1
ATOM 1964 O O . GLU A 1 267 ? 0.657 -4.149 14.700 1.00 98.25 267 GLU A O 1
ATOM 1969 N N . VAL A 1 268 ? -0.755 -3.511 13.062 1.00 98.50 268 VAL A N 1
ATOM 1970 C CA . VAL A 1 268 ? -1.837 -4.407 13.487 1.00 98.50 268 VAL A CA 1
ATOM 1971 C C . VAL A 1 268 ? -1.507 -5.834 13.050 1.00 98.50 268 VAL A C 1
ATOM 1973 O O . VAL A 1 268 ? -0.929 -6.047 11.981 1.00 98.50 268 VAL A O 1
ATOM 1976 N N . ALA A 1 269 ? -1.905 -6.827 13.837 1.00 98.56 269 ALA A N 1
ATOM 1977 C CA . ALA A 1 269 ? -1.884 -8.206 13.380 1.00 98.56 269 ALA A CA 1
ATOM 1978 C C . ALA A 1 269 ? -3.224 -8.550 12.726 1.00 98.56 269 ALA A C 1
ATOM 1980 O O . ALA A 1 269 ? -4.293 -8.303 13.285 1.00 98.56 269 ALA A O 1
ATOM 1981 N N . LEU A 1 270 ? -3.171 -9.118 11.523 1.00 98.25 270 LEU A N 1
ATOM 1982 C CA . LEU A 1 270 ? -4.359 -9.524 10.780 1.00 98.25 270 LEU A CA 1
ATOM 1983 C C . LEU A 1 270 ? -4.606 -11.019 10.925 1.00 98.25 270 LEU A C 1
ATOM 1985 O O . LEU A 1 270 ? -3.682 -11.824 10.799 1.00 98.25 270 LEU A O 1
ATOM 1989 N N . LEU A 1 271 ? -5.869 -11.380 11.163 1.00 97.69 271 LEU A N 1
ATOM 1990 C CA . LEU A 1 271 ? -6.307 -12.771 11.176 1.00 97.69 271 LEU A CA 1
ATOM 1991 C C . LEU A 1 271 ? -6.174 -13.379 9.776 1.00 97.69 271 LEU A C 1
ATOM 1993 O O . LEU A 1 271 ? -6.846 -12.944 8.839 1.00 97.69 271 LEU A O 1
ATOM 1997 N N . ASN A 1 272 ? -5.334 -14.401 9.636 1.00 94.19 272 ASN A N 1
ATOM 1998 C CA . ASN A 1 272 ? -5.215 -15.168 8.402 1.00 94.19 272 ASN A CA 1
ATOM 1999 C C . ASN A 1 272 ? -6.281 -16.284 8.319 1.00 94.19 272 ASN A C 1
ATOM 2001 O O . ASN A 1 272 ? -7.017 -16.552 9.270 1.00 94.19 272 ASN A O 1
ATOM 2005 N N . LYS A 1 273 ? -6.343 -16.983 7.176 1.00 90.75 273 LYS A N 1
ATOM 2006 C CA . LYS A 1 273 ? -7.291 -18.095 6.955 1.00 90.75 273 LYS A CA 1
ATOM 2007 C C . LYS A 1 273 ? -7.068 -19.306 7.876 1.00 90.75 273 LYS A C 1
ATOM 2009 O O . LYS A 1 273 ? -7.996 -20.086 8.058 1.00 90.75 273 LYS A O 1
ATOM 2014 N N . ASP A 1 274 ? -5.889 -19.431 8.483 1.00 92.00 274 ASP A N 1
ATOM 2015 C CA . ASP A 1 274 ? -5.559 -20.494 9.444 1.00 92.00 274 ASP A CA 1
ATOM 2016 C C . ASP A 1 274 ? -5.921 -20.120 10.891 1.00 92.00 274 ASP A C 1
ATOM 2018 O O . ASP A 1 274 ? -5.557 -20.833 11.828 1.00 92.00 274 ASP A O 1
ATOM 2022 N N . GLY A 1 275 ? -6.589 -18.981 11.101 1.00 95.62 275 GLY A N 1
ATOM 2023 C CA . GLY A 1 275 ? -6.983 -18.514 12.427 1.00 95.62 275 GLY A CA 1
ATOM 2024 C C . GLY A 1 275 ? -5.838 -17.914 13.249 1.00 95.62 275 GLY A C 1
ATOM 2025 O O . GLY A 1 275 ? -5.945 -17.841 14.472 1.00 95.62 275 GLY A O 1
ATOM 2026 N N . LYS A 1 276 ? -4.737 -17.493 12.611 1.00 96.75 276 LYS A N 1
ATOM 2027 C CA . LYS A 1 276 ? -3.585 -16.863 13.274 1.00 96.75 276 LYS A CA 1
ATOM 2028 C C . LYS A 1 276 ? -3.540 -15.365 13.004 1.00 96.75 276 LYS A C 1
ATOM 2030 O O . LYS A 1 276 ? -3.614 -14.947 11.851 1.00 96.75 276 LYS A O 1
ATOM 2035 N N . TYR A 1 277 ? -3.340 -14.576 14.054 1.00 97.94 277 TYR A N 1
ATOM 2036 C CA . TYR A 1 277 ? -3.021 -13.156 13.939 1.00 97.94 277 TYR A CA 1
ATOM 2037 C C . TYR A 1 277 ? -1.537 -12.982 13.619 1.00 97.94 277 TYR A C 1
ATOM 2039 O O . TYR A 1 277 ? -0.672 -13.462 14.354 1.00 97.94 277 TYR A O 1
ATOM 2047 N N . LEU A 1 278 ? -1.242 -12.332 12.493 1.00 97.81 278 LEU A N 1
ATOM 2048 C CA . LEU A 1 278 ? 0.119 -12.137 12.000 1.00 97.81 278 LEU A CA 1
ATOM 2049 C C . LEU A 1 278 ? 0.350 -10.681 11.598 1.00 97.81 278 LEU A C 1
ATOM 2051 O O . LEU A 1 278 ? -0.505 -10.051 10.979 1.00 97.81 278 LEU A O 1
ATOM 2055 N N . THR A 1 279 ? 1.537 -10.171 11.910 1.00 97.62 279 THR A N 1
ATOM 2056 C CA . THR A 1 279 ? 2.070 -8.920 11.357 1.00 97.62 279 THR A CA 1
ATOM 2057 C C . THR A 1 279 ? 2.940 -9.253 10.146 1.00 97.62 279 THR A C 1
ATOM 2059 O O . THR A 1 279 ? 3.331 -10.409 9.961 1.00 97.62 279 THR A O 1
ATOM 2062 N N . THR A 1 280 ? 3.338 -8.275 9.331 1.00 95.62 280 THR A N 1
ATOM 2063 C CA . THR A 1 280 ? 4.273 -8.549 8.222 1.00 95.62 280 THR A CA 1
ATOM 2064 C C . THR A 1 280 ? 5.661 -8.990 8.695 1.00 95.62 280 THR A C 1
ATOM 2066 O O . THR A 1 280 ? 6.420 -9.541 7.902 1.00 95.62 280 THR A O 1
ATOM 2069 N N . LYS A 1 281 ? 6.003 -8.804 9.980 1.00 94.56 281 LYS A N 1
ATOM 2070 C CA . LYS A 1 281 ? 7.228 -9.362 10.583 1.00 94.56 281 LYS A CA 1
ATOM 2071 C C . LYS A 1 281 ? 7.113 -10.845 10.929 1.00 94.56 281 LYS A C 1
ATOM 2073 O O . LYS A 1 281 ? 8.130 -11.535 10.916 1.00 94.56 281 LYS A O 1
ATOM 2078 N N . THR A 1 282 ? 5.924 -11.316 11.303 1.00 95.81 282 THR A N 1
ATOM 2079 C CA . THR A 1 282 ? 5.703 -12.712 11.721 1.00 95.81 282 THR A CA 1
ATOM 2080 C C . THR A 1 282 ? 5.103 -13.580 10.621 1.00 95.81 282 THR A C 1
ATOM 2082 O O . THR A 1 282 ? 5.183 -14.804 10.704 1.00 95.81 282 THR A O 1
ATOM 2085 N N . ALA A 1 283 ? 4.524 -12.968 9.589 1.00 94.12 283 ALA A N 1
ATOM 2086 C CA . ALA A 1 283 ? 4.036 -13.664 8.413 1.00 94.12 283 ALA A CA 1
ATOM 2087 C C . ALA A 1 283 ? 5.191 -14.218 7.565 1.00 94.12 283 ALA A C 1
ATOM 2089 O O . ALA A 1 283 ? 6.168 -13.524 7.277 1.00 94.12 283 ALA A O 1
ATOM 2090 N N . ASP A 1 284 ? 5.034 -15.453 7.089 1.00 92.56 284 ASP A N 1
ATOM 2091 C CA . ASP A 1 284 ? 5.915 -16.024 6.073 1.00 92.56 284 ASP A CA 1
ATOM 2092 C C . ASP A 1 284 ? 5.459 -15.568 4.678 1.00 92.56 284 ASP A C 1
ATOM 2094 O O . AS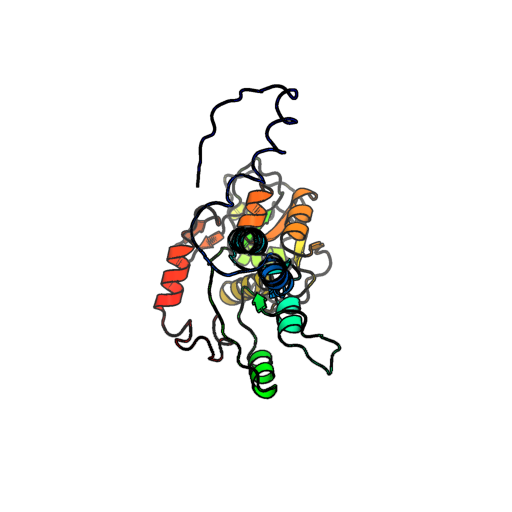P A 1 284 ? 4.673 -16.227 3.993 1.00 92.56 284 ASP A O 1
ATOM 2098 N N . ILE A 1 285 ? 5.929 -14.384 4.280 1.00 90.31 285 ILE A N 1
ATOM 2099 C CA . ILE A 1 285 ? 5.607 -13.769 2.983 1.00 90.31 285 ILE A CA 1
ATOM 2100 C C . ILE A 1 285 ? 6.084 -14.657 1.821 1.00 90.31 285 ILE A C 1
ATOM 2102 O O . ILE A 1 285 ? 5.428 -14.717 0.780 1.00 90.31 285 ILE A O 1
ATOM 2106 N N . GLY A 1 286 ? 7.202 -15.369 1.999 1.00 89.12 286 GLY A N 1
ATOM 2107 C CA . GLY A 1 286 ? 7.731 -16.290 0.997 1.00 89.12 286 GLY A CA 1
ATOM 2108 C C . GLY A 1 286 ? 6.808 -17.487 0.795 1.00 89.12 286 GLY A C 1
ATOM 2109 O O . GLY A 1 286 ? 6.426 -17.774 -0.335 1.00 89.12 286 GLY A O 1
ATOM 2110 N N . ALA A 1 287 ? 6.380 -18.132 1.883 1.00 88.75 287 ALA A N 1
ATOM 2111 C CA . ALA A 1 287 ? 5.425 -19.235 1.816 1.00 88.75 287 ALA A CA 1
ATOM 2112 C C . ALA A 1 287 ? 4.074 -18.796 1.235 1.00 88.75 287 ALA A C 1
ATOM 2114 O O . ALA A 1 287 ? 3.505 -19.518 0.419 1.00 88.75 287 ALA A O 1
ATOM 2115 N N . ALA A 1 288 ? 3.581 -17.605 1.593 1.00 86.62 288 ALA A N 1
ATOM 2116 C CA . ALA A 1 288 ? 2.358 -17.059 1.005 1.00 86.62 288 ALA A CA 1
ATOM 2117 C C . ALA A 1 288 ? 2.478 -16.896 -0.523 1.00 86.62 288 ALA A C 1
ATOM 2119 O O . ALA A 1 288 ? 1.553 -17.253 -1.253 1.00 86.62 288 ALA A O 1
ATOM 2120 N N . ALA A 1 289 ? 3.629 -16.423 -1.012 1.00 85.88 289 ALA A N 1
ATOM 2121 C CA . ALA A 1 289 ? 3.898 -16.323 -2.444 1.00 85.88 289 ALA A CA 1
ATOM 2122 C C . ALA A 1 289 ? 4.007 -17.699 -3.118 1.00 85.88 289 ALA A C 1
ATOM 2124 O O . ALA A 1 289 ? 3.448 -17.886 -4.195 1.00 85.88 289 ALA A O 1
ATOM 2125 N N . THR A 1 290 ? 4.660 -18.676 -2.481 1.00 87.44 290 THR A N 1
ATOM 2126 C CA . THR A 1 290 ? 4.726 -20.058 -2.986 1.00 87.44 290 THR A CA 1
ATOM 2127 C C . THR A 1 290 ? 3.331 -20.658 -3.139 1.00 87.44 290 THR A C 1
ATOM 2129 O O . THR A 1 290 ? 3.005 -21.161 -4.207 1.00 87.44 290 THR A O 1
ATOM 2132 N N . VAL A 1 291 ? 2.468 -20.523 -2.126 1.00 85.06 291 VAL A N 1
ATOM 2133 C CA . VAL A 1 291 ? 1.082 -21.018 -2.188 1.00 85.06 291 VAL A CA 1
ATOM 2134 C C . VAL A 1 291 ? 0.302 -20.374 -3.337 1.00 85.06 291 VAL A C 1
ATOM 2136 O O . VAL A 1 291 ? -0.496 -21.052 -3.980 1.00 85.06 291 VAL A O 1
ATOM 2139 N N . ALA A 1 292 ? 0.516 -19.084 -3.611 1.00 80.00 292 ALA A N 1
ATOM 2140 C CA . ALA A 1 292 ? -0.120 -18.408 -4.740 1.00 80.00 292 ALA A CA 1
ATOM 2141 C C . ALA A 1 292 ? 0.394 -18.934 -6.093 1.00 80.00 292 ALA A C 1
ATOM 2143 O O . ALA A 1 292 ? -0.394 -19.173 -7.004 1.00 80.00 292 ALA A O 1
ATOM 2144 N N . LEU A 1 293 ? 1.704 -19.165 -6.219 1.00 81.44 293 LEU A N 1
ATOM 2145 C CA . LEU A 1 293 ? 2.315 -19.713 -7.434 1.00 81.44 293 LEU A CA 1
ATOM 2146 C C . LEU A 1 293 ? 1.891 -21.167 -7.701 1.00 81.44 293 LEU A C 1
ATOM 2148 O O . LEU A 1 293 ? 1.658 -21.534 -8.855 1.00 81.44 293 LEU A O 1
ATOM 2152 N N . ASP A 1 294 ? 1.730 -21.968 -6.646 1.00 83.69 294 ASP A N 1
ATOM 2153 C CA . ASP A 1 294 ? 1.340 -23.381 -6.721 1.00 83.69 294 ASP A CA 1
ATOM 2154 C C . ASP A 1 294 ? -0.109 -23.589 -7.193 1.00 83.69 294 ASP A C 1
ATOM 2156 O O . ASP A 1 294 ? -0.456 -24.676 -7.655 1.00 83.69 294 ASP A O 1
ATOM 2160 N N . GLN A 1 295 ? -0.958 -22.553 -7.148 1.00 76.62 295 GLN A N 1
ATOM 2161 C CA . GLN A 1 295 ? -2.308 -22.599 -7.732 1.00 76.62 295 GLN A CA 1
ATOM 2162 C C . GLN A 1 295 ? -2.286 -22.710 -9.269 1.00 76.62 295 GLN A C 1
ATOM 2164 O O . GLN A 1 295 ? -3.309 -23.037 -9.872 1.00 76.62 295 GLN A O 1
ATOM 2169 N N . GLY A 1 296 ? -1.115 -22.519 -9.892 1.00 66.50 296 GLY A N 1
ATOM 2170 C CA . GLY A 1 296 ? -0.889 -22.677 -11.325 1.00 66.50 296 GLY A CA 1
ATOM 2171 C C . GLY A 1 296 ? -1.396 -21.491 -12.149 1.00 66.50 296 GLY A C 1
ATOM 2172 O O . GLY A 1 296 ? -2.352 -20.815 -11.787 1.00 66.50 296 GLY A O 1
ATOM 2173 N N . ASN A 1 297 ? -0.745 -21.232 -13.289 1.00 67.50 297 ASN A N 1
ATOM 2174 C CA . ASN A 1 297 ? -1.116 -20.195 -14.268 1.00 67.50 297 ASN A CA 1
ATOM 2175 C C . ASN A 1 297 ? -1.160 -18.742 -13.751 1.00 67.50 297 ASN A C 1
ATOM 2177 O O . ASN A 1 297 ? -1.633 -17.868 -14.474 1.00 67.50 297 ASN A O 1
ATOM 2181 N N . LEU A 1 298 ? -0.642 -18.464 -12.548 1.00 79.50 298 LEU A N 1
ATOM 2182 C CA . LEU A 1 298 ? -0.603 -17.103 -12.009 1.00 79.50 298 LEU A CA 1
ATOM 2183 C C . LEU A 1 298 ? 0.357 -16.206 -12.795 1.00 79.50 298 LEU A C 1
ATOM 2185 O O . LEU A 1 298 ? 0.035 -15.057 -13.052 1.00 79.50 298 LEU A O 1
ATOM 2189 N N . ILE A 1 299 ? 1.529 -16.718 -13.180 1.00 83.88 299 ILE A N 1
ATOM 2190 C CA . ILE A 1 299 ? 2.543 -15.963 -13.924 1.00 83.88 299 ILE A CA 1
ATOM 2191 C C . ILE A 1 299 ? 2.730 -16.588 -15.315 1.00 83.88 299 ILE A C 1
ATOM 2193 O O . ILE A 1 299 ? 3.071 -17.772 -15.394 1.00 83.88 299 ILE A O 1
ATOM 2197 N N . PRO A 1 300 ? 2.550 -15.826 -16.412 1.00 86.50 300 PRO A N 1
ATOM 2198 C CA . PRO A 1 300 ? 2.843 -16.312 -17.756 1.00 86.50 300 PRO A CA 1
ATOM 2199 C C . PRO A 1 300 ? 4.312 -16.725 -17.916 1.00 86.50 300 PRO A C 1
ATOM 2201 O O . PRO A 1 300 ? 5.220 -16.052 -17.429 1.00 86.50 300 PRO A O 1
ATOM 2204 N N . THR A 1 301 ? 4.558 -17.817 -18.643 1.00 87.00 301 THR A N 1
ATOM 2205 C CA . THR A 1 301 ? 5.921 -18.299 -18.932 1.00 87.00 301 THR A CA 1
ATOM 2206 C C . THR A 1 301 ? 6.665 -17.405 -19.919 1.00 87.00 301 THR A C 1
ATOM 2208 O O . THR A 1 301 ? 7.889 -17.303 -19.851 1.00 87.00 301 THR A O 1
ATOM 2211 N N . ASP A 1 302 ? 5.936 -16.750 -20.824 1.00 90.62 302 ASP A N 1
ATOM 2212 C CA . ASP A 1 302 ? 6.475 -15.717 -21.699 1.00 90.62 302 ASP A CA 1
ATOM 2213 C C . ASP A 1 302 ? 6.444 -14.355 -20.975 1.00 90.62 302 ASP A C 1
ATOM 2215 O O . ASP A 1 302 ? 5.360 -13.817 -20.708 1.00 90.62 302 ASP A O 1
ATOM 2219 N N . PRO A 1 303 ? 7.607 -13.754 -20.660 1.00 89.56 303 PRO A N 1
ATOM 2220 C CA . PRO A 1 303 ? 7.657 -12.446 -20.016 1.00 89.56 303 PRO A CA 1
ATOM 2221 C C . PRO A 1 303 ? 7.101 -11.323 -20.903 1.00 89.56 303 PRO A C 1
ATOM 2223 O O . PRO A 1 303 ? 6.769 -10.262 -20.379 1.00 89.56 303 PRO A O 1
ATOM 2226 N N . ALA A 1 304 ? 6.987 -11.530 -22.220 1.00 90.94 304 ALA A N 1
ATOM 2227 C CA . ALA A 1 304 ? 6.384 -10.578 -23.149 1.00 90.94 304 ALA A CA 1
ATOM 2228 C C . ALA A 1 304 ? 4.864 -10.747 -23.311 1.00 90.94 304 ALA A C 1
ATOM 2230 O O . ALA A 1 304 ? 4.232 -9.917 -23.971 1.00 90.94 304 ALA A O 1
ATOM 2231 N N . ALA A 1 305 ? 4.265 -11.785 -22.717 1.00 91.62 305 ALA A N 1
ATOM 2232 C CA . ALA A 1 305 ? 2.824 -12.001 -22.770 1.00 91.62 305 ALA A CA 1
ATOM 2233 C C . ALA A 1 305 ? 2.037 -10.905 -22.029 1.00 91.62 305 ALA A C 1
ATOM 2235 O O . ALA A 1 305 ? 2.588 -10.069 -21.305 1.00 91.62 305 ALA A O 1
ATOM 2236 N N . ASP A 1 306 ? 0.717 -10.932 -22.199 1.00 90.19 306 ASP A N 1
ATOM 2237 C CA . ASP A 1 306 ? -0.214 -10.119 -21.422 1.00 90.19 306 ASP A CA 1
ATOM 2238 C C . ASP A 1 306 ? -0.282 -10.649 -19.980 1.00 90.19 306 ASP A C 1
ATOM 2240 O O . ASP A 1 306 ? -0.743 -11.762 -19.730 1.00 90.19 306 ASP A O 1
ATOM 2244 N N . TRP A 1 307 ? 0.207 -9.851 -19.031 1.00 90.69 307 TRP A N 1
ATOM 2245 C CA . TRP A 1 307 ? 0.198 -10.173 -17.601 1.00 90.69 307 TRP A CA 1
ATOM 2246 C C . TRP A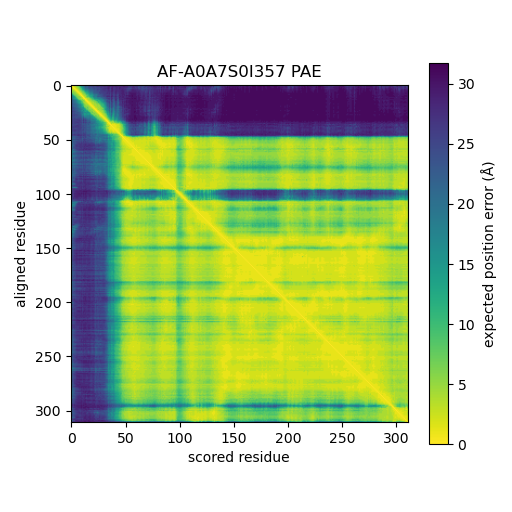 1 307 ? -0.979 -9.520 -16.865 1.00 90.69 307 TRP A C 1
ATOM 2248 O O . TRP A 1 307 ? -1.029 -9.553 -15.642 1.00 90.69 307 TRP A O 1
ATOM 2258 N N . SER A 1 308 ? -1.941 -8.916 -17.565 1.00 87.62 308 SER A N 1
ATOM 2259 C CA . SER A 1 308 ? -3.052 -8.197 -16.924 1.00 87.62 308 SER A CA 1
ATOM 2260 C C . SER A 1 308 ? -3.950 -9.064 -16.036 1.00 87.62 308 SER A C 1
ATOM 2262 O O . SER A 1 308 ? -4.638 -8.527 -15.170 1.00 87.62 308 SER A O 1
ATOM 2264 N N . GLY A 1 309 ? -3.920 -10.387 -16.220 1.00 82.88 309 GLY A N 1
ATOM 2265 C CA . GLY A 1 309 ? -4.621 -11.361 -15.381 1.00 82.88 309 GLY A CA 1
ATOM 2266 C C . GLY A 1 309 ? -3.865 -11.813 -14.126 1.00 82.88 309 GLY A C 1
ATOM 2267 O O . GLY A 1 309 ? -4.427 -12.587 -13.358 1.00 82.88 309 GLY A O 1
ATOM 2268 N N . VAL A 1 310 ? -2.620 -11.372 -13.908 1.00 82.12 310 VAL A N 1
ATOM 2269 C CA . VAL A 1 310 ? -1.840 -11.744 -12.715 1.00 82.12 310 VAL A CA 1
ATOM 2270 C C . VAL A 1 310 ? -2.346 -10.950 -11.503 1.00 82.12 310 VAL A C 1
ATOM 2272 O O . VAL A 1 310 ? -2.152 -9.734 -11.446 1.00 82.12 310 VAL A O 1
ATOM 2275 N N . ASN A 1 311 ? -2.987 -11.614 -10.536 1.00 63.94 311 ASN A N 1
ATOM 2276 C CA . ASN A 1 311 ? -3.450 -11.009 -9.278 1.00 63.94 311 ASN A CA 1
ATOM 2277 C C . ASN A 1 311 ? -3.457 -12.017 -8.126 1.00 63.94 311 ASN A C 1
ATOM 2279 O O . ASN A 1 311 ? -3.921 -13.153 -8.360 1.00 63.94 311 ASN A O 1
#

Nearest PDB structures (foldseek):
  1quk-assembly1_A  TM=8.810E-01  e=1.442E-18  Escherichia coli
  1ixi-assembly1_A  TM=8.438E-01  e=4.499E-18  Escherichia coli
  1quj-assembly1_A  TM=8.035E-01  e=1.353E-18  Escherichia coli
  5wnn-assembly2_B  TM=9.013E-01  e=4.670E-17  Burkholderia pseudomallei K96243
  1a40-assembly1_A  TM=7.909E-01  e=4.499E-18  Escherichia coli

InterPro domains:
  IPR005673 Phosphate ABC transporter, substrate-binding protein PstS [PIRSF002756] (22-291)
  IPR024370 PBP domain [PF12849] (49-299)
  IPR050962 Phosphate-binding protein PstS [PTHR42996] (27-295)

Mean predicted aligned error: 10.25 Å

pLDDT: mean 84.15, std 19.94, range [17.67, 98.88]

Radius of gyration: 25.16 Å; Cα contacts (8 Å, |Δi|>4): 508; chains: 1; bounding box: 74×39×60 Å

Secondary structure (DSSP, 8-state):
------------TTSTTSSTTTSSSSS--SS-TT--HHHHHHHHHT---EEEEEEE-STTHHHHHHHHHHHHHH-SS-EEEEEEES-HHHHHHHHH-BGGGTB----SEEE-SSPPPHHHHHHHHHTT------------EEEEE---STTPPPEE-HHHHHHHHTTS--BTT-HHHHHH-TTS---S-B-EEEEESS--HHHHHHHHHHHHH-TTT--S--SSS-PPPTT-EEE-HHHHHHHHHHHSTTEEEEEEHHHHHHTT-EEPEEE-TTS-EE-TTTS-HHHHHHHHHHTSSSS-SSTTS--TT--